Protein AF-0000000074578807 (afdb_homodimer)

InterPro domains:
  IPR007386 DUF447, N-terminal domain [PF04289] (3-119)
  IPR012349 FMN-binding split barrel [G3DSA:2.30.110.10] (1-120)
  IPR016733 Uncharacterised conserved protein UCP018747 [PIRSF018747] (6-173)
  IPR049288 DUF447, C-terminal domain [PF20766] (129-179)

Sequence (362 aa):
MKYEVVITSGNSNQAPIGAFFKGDFVTLHLYGGSHTFENLQKDGFYILNTCSPYLIAKSVLDDAGDYEYLDNDGIKIPYLKDSYKIELIEIKSRKIVETKNEFGSSKLMIVEGKPIFEKILNCNTSAYNRADGAVVEMAVLYSRKNMISKEEINDEITRLMKIIKKVGSKNHIELAKKLGVMKYEVVITSGNSNQAPIGAFFKGDFVTLHLYGGSHTFENLQKDGFYILNTCSPYLIAKSVLDDAGDYEYLDNDGIKIPYLKDSYKIELIEIKSRKIVETKNEFGSSKLMIVEGKPIFEKILNCNTSAYNRADGAVVEMAVLYSRKNMISKEEINDEITRLMKIIKKVGSKNHIELAKKLGV

Radius of gyration: 22.16 Å; Cα contacts (8 Å, |Δi|>4): 794; chains: 2; bounding box: 39×68×60 Å

Nearest PDB structures (foldseek):
  2nr4-assembly1_A  TM=8.315E-01  e=2.806E-13  Methanosarcina mazei
  2iml-assembly2_B  TM=7.857E-01  e=8.298E-12  Archaeoglobus fulgidus
  2ptf-assembly1_A  TM=5.975E-01  e=5.588E-13  Methanothermobacter thermautotrophicus str. Delta H
  2ptf-assembly1_B  TM=5.635E-01  e=2.502E-13  Methanothermobacter thermautotrophicus str. Delta H
  3rh7-assembly2_D  TM=5.782E-01  e=1.426E-06  Sinorhizobium meliloti 1021

Structure (mmCIF, N/CA/C/O backbone):
data_AF-0000000074578807-model_v1
#
loop_
_entity.id
_entity.type
_entity.pdbx_description
1 polymer 'Conserved hypothetical archaeal protein'
#
loop_
_atom_site.group_PDB
_atom_site.id
_atom_site.type_symbol
_atom_site.label_atom_id
_atom_site.label_alt_id
_atom_site.label_comp_id
_atom_site.label_asym_id
_atom_site.label_entity_id
_atom_site.label_seq_id
_atom_site.pdbx_PDB_ins_code
_atom_site.Cartn_x
_atom_site.Cartn_y
_atom_site.Cartn_z
_atom_site.occupancy
_atom_site.B_iso_or_equiv
_atom_site.auth_seq_id
_atom_site.auth_comp_id
_atom_site.auth_asym_id
_atom_site.auth_atom_id
_atom_site.pdbx_PDB_model_num
ATOM 1 N N . MET A 1 1 ? 13 -6.469 -8.094 1 80.38 1 MET A N 1
ATOM 2 C CA . MET A 1 1 ? 11.93 -6.156 -7.152 1 80.38 1 MET A CA 1
ATOM 3 C C . MET A 1 1 ? 10.859 -7.242 -7.16 1 80.38 1 MET A C 1
ATOM 5 O O . MET A 1 1 ? 10.578 -7.836 -8.203 1 80.38 1 MET A O 1
ATOM 9 N N . LYS A 1 2 ? 10.477 -7.555 -6.031 1 90.75 2 LYS A N 1
ATOM 10 C CA . LYS A 1 2 ? 9.422 -8.555 -5.863 1 90.75 2 LYS A CA 1
ATOM 11 C C . LYS A 1 2 ? 8.102 -7.898 -5.484 1 90.75 2 LYS A C 1
ATOM 13 O O . LYS A 1 2 ? 8.047 -7.105 -4.539 1 90.75 2 LYS A O 1
ATOM 18 N N . TYR A 1 3 ? 7.086 -8.25 -6.219 1 96.31 3 TYR A N 1
ATOM 19 C CA . TYR A 1 3 ? 5.766 -7.684 -5.973 1 96.31 3 TYR A CA 1
ATOM 20 C C . TYR A 1 3 ? 4.777 -8.758 -5.547 1 96.31 3 TYR A C 1
ATOM 22 O O . TYR A 1 3 ? 4.934 -9.93 -5.902 1 96.31 3 TYR A O 1
ATOM 30 N N . GLU A 1 4 ? 3.848 -8.344 -4.789 1 96.94 4 GLU A N 1
ATOM 31 C CA . GLU A 1 4 ? 2.76 -9.234 -4.406 1 96.94 4 GLU A CA 1
ATOM 32 C C . GLU A 1 4 ? 1.56 -9.07 -5.336 1 96.94 4 GLU A C 1
ATOM 34 O O . GLU A 1 4 ? 1.031 -7.973 -5.488 1 96.94 4 GLU A O 1
ATOM 39 N N . VAL A 1 5 ? 1.172 -10.156 -5.965 1 97.62 5 VAL A N 1
ATOM 40 C CA . VAL A 1 5 ? 0.023 -10.156 -6.867 1 97.62 5 VAL A CA 1
ATOM 41 C C . VAL A 1 5 ? -0.875 -11.352 -6.559 1 97.62 5 VAL A C 1
ATOM 43 O O . VAL A 1 5 ? -0.508 -12.227 -5.77 1 97.62 5 VAL A O 1
ATOM 46 N N . VAL A 1 6 ? -2.055 -11.344 -7.105 1 97 6 VAL A N 1
ATOM 47 C CA . VAL A 1 6 ? -2.92 -12.516 -7.055 1 97 6 VAL A CA 1
ATOM 48 C C . VAL A 1 6 ? -3.041 -13.133 -8.445 1 97 6 VAL A C 1
ATOM 50 O O . VAL A 1 6 ? -3.369 -12.438 -9.414 1 97 6 VAL A O 1
ATOM 53 N N . ILE A 1 7 ? -2.748 -14.367 -8.469 1 96.69 7 ILE A N 1
ATOM 54 C CA . ILE A 1 7 ? -2.863 -15.094 -9.727 1 96.69 7 ILE A CA 1
ATOM 55 C C . ILE A 1 7 ? -4.18 -15.867 -9.758 1 96.69 7 ILE A C 1
ATOM 57 O O . ILE A 1 7 ? -4.562 -16.484 -8.766 1 96.69 7 ILE A O 1
ATOM 61 N N . THR A 1 8 ? -4.836 -15.703 -10.867 1 96.19 8 THR A N 1
ATOM 62 C CA . THR A 1 8 ? -5.992 -16.562 -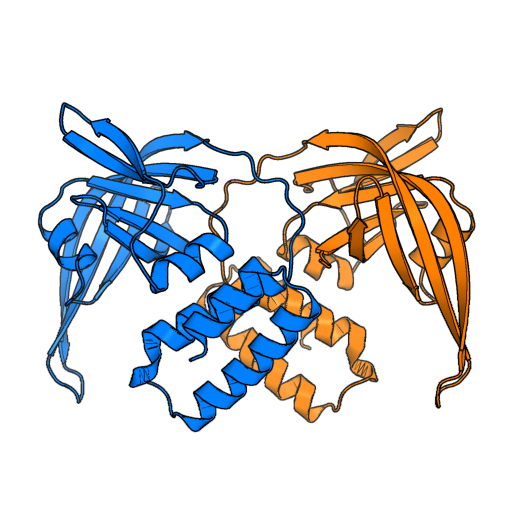11.109 1 96.19 8 THR A CA 1
ATOM 63 C C . THR A 1 8 ? -5.715 -17.531 -12.258 1 96.19 8 THR A C 1
ATOM 65 O O . THR A 1 8 ? -5.105 -17.156 -13.258 1 96.19 8 THR A O 1
ATOM 68 N N . SER A 1 9 ? -6.031 -18.688 -12.047 1 92.38 9 SER A N 1
ATOM 69 C CA . SER A 1 9 ? -5.75 -19.75 -13.008 1 92.38 9 SER A CA 1
ATOM 70 C C . SER A 1 9 ? -6.777 -20.875 -12.914 1 92.38 9 SER A C 1
ATOM 72 O O . SER A 1 9 ? -7.516 -20.953 -11.93 1 92.38 9 SER A O 1
ATOM 7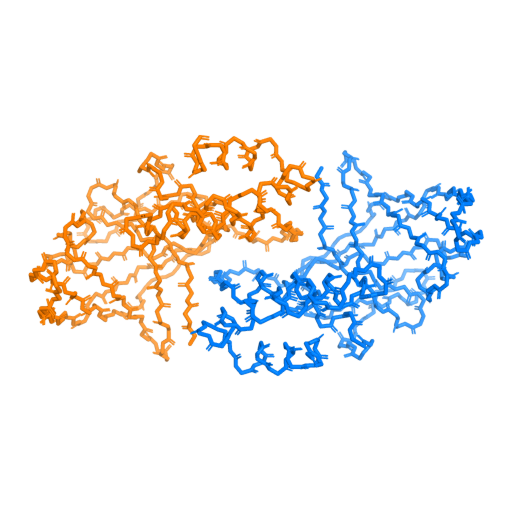4 N N . GLY A 1 10 ? -6.816 -21.719 -13.992 1 86.06 10 GLY A N 1
ATOM 75 C CA . GLY A 1 10 ? -7.738 -22.844 -14 1 86.06 10 GLY A CA 1
ATOM 76 C C . GLY A 1 10 ? -9.188 -22.422 -13.82 1 86.06 10 GLY A C 1
ATOM 77 O O . GLY A 1 10 ? -9.633 -21.438 -14.414 1 86.06 10 GLY A O 1
ATOM 78 N N . ASN A 1 11 ? -9.93 -23.344 -13.062 1 80.38 11 ASN A N 1
ATOM 79 C CA . ASN A 1 11 ? -11.344 -23.047 -12.828 1 80.38 11 ASN A CA 1
ATOM 80 C C . ASN A 1 11 ? -11.555 -22.281 -11.531 1 80.38 11 ASN A C 1
ATOM 82 O O . ASN A 1 11 ? -11.906 -22.875 -10.508 1 80.38 11 ASN A O 1
ATOM 86 N N . SER A 1 12 ? -11.266 -20.969 -11.594 1 80 12 SER A N 1
ATOM 87 C CA . SER A 1 12 ? -11.578 -20.031 -10.516 1 80 12 SER A CA 1
ATOM 88 C C . SER A 1 12 ? -10.641 -20.219 -9.328 1 80 12 SER A C 1
ATOM 90 O O . SER A 1 12 ? -11.102 -20.328 -8.188 1 80 12 SER A O 1
ATOM 92 N N . ASN A 1 13 ? -9.445 -20.391 -9.492 1 89.31 13 ASN A N 1
ATOM 93 C CA . ASN A 1 13 ? -8.438 -20.438 -8.438 1 89.31 13 ASN A CA 1
ATOM 94 C C . ASN A 1 13 ? -7.695 -19.109 -8.312 1 89.31 13 ASN A C 1
ATOM 96 O O . ASN A 1 13 ? -7.316 -18.5 -9.32 1 89.31 13 ASN A O 1
ATOM 100 N N . GLN A 1 14 ? -7.672 -18.672 -7.121 1 93.81 14 GLN A N 1
ATOM 101 C CA . GLN A 1 14 ? -6.855 -17.5 -6.855 1 93.81 14 GLN A CA 1
ATOM 102 C C . GLN A 1 14 ? -5.801 -17.781 -5.789 1 93.81 14 GLN A C 1
ATOM 104 O O . GLN A 1 14 ? -6.055 -18.531 -4.848 1 93.81 14 GLN A O 1
ATOM 109 N N . ALA A 1 15 ? -4.66 -17.234 -5.984 1 93.44 15 ALA A N 1
ATOM 110 C CA . ALA A 1 15 ? -3.598 -17.406 -4.996 1 93.44 15 ALA A CA 1
ATOM 111 C C . ALA A 1 15 ? -2.652 -16.203 -4.992 1 93.44 15 ALA A C 1
ATOM 113 O O . ALA A 1 15 ? -2.223 -15.75 -6.055 1 93.44 15 ALA A O 1
ATOM 114 N N . PRO A 1 16 ? -2.404 -15.695 -3.842 1 95.38 16 PRO A N 1
ATOM 115 C CA . PRO A 1 16 ? -1.349 -14.68 -3.777 1 95.38 16 PRO A CA 1
ATOM 116 C C . PRO A 1 16 ? 0.038 -15.258 -4.062 1 95.38 16 PRO A C 1
ATOM 118 O O . PRO A 1 16 ? 0.374 -16.344 -3.574 1 95.38 16 PRO A O 1
ATOM 121 N N . ILE A 1 17 ? 0.785 -14.633 -4.906 1 94.75 17 ILE A N 1
ATOM 122 C CA . ILE A 1 17 ? 2.102 -15.094 -5.332 1 94.75 17 ILE A CA 1
ATOM 123 C C . ILE A 1 17 ? 3.055 -13.906 -5.441 1 94.75 17 ILE A C 1
ATOM 125 O O . ILE A 1 17 ? 2.656 -12.82 -5.867 1 94.75 17 ILE A O 1
ATOM 129 N N . GLY A 1 18 ? 4.293 -14.102 -4.953 1 94.94 18 GLY A N 1
ATOM 130 C CA . GLY A 1 18 ? 5.344 -13.148 -5.289 1 94.94 18 GLY A CA 1
ATOM 131 C C . GLY A 1 18 ? 5.777 -13.227 -6.738 1 94.94 18 GLY A C 1
ATOM 132 O O . GLY A 1 18 ? 6.062 -14.312 -7.25 1 94.94 18 GLY A O 1
ATOM 133 N N . ALA A 1 19 ? 5.75 -12.102 -7.383 1 96.94 19 ALA A N 1
ATOM 134 C CA . ALA A 1 19 ? 6.105 -12.031 -8.797 1 96.94 19 ALA A CA 1
ATOM 135 C C . ALA A 1 19 ? 7.328 -11.148 -9.008 1 96.94 19 ALA A C 1
ATOM 137 O O . ALA A 1 19 ? 7.461 -10.102 -8.375 1 96.94 19 ALA A O 1
ATOM 138 N N . PHE A 1 20 ? 8.18 -11.555 -9.906 1 96.38 20 PHE A N 1
ATOM 139 C CA . PHE A 1 20 ? 9.328 -10.766 -10.336 1 96.38 20 PHE A CA 1
ATOM 140 C C . PHE A 1 20 ? 9.102 -10.188 -11.727 1 96.38 20 PHE A C 1
ATOM 142 O O . PHE A 1 20 ? 8.703 -10.914 -12.648 1 96.38 20 PHE A O 1
ATOM 149 N N . PHE A 1 21 ? 9.281 -8.906 -11.828 1 93.88 21 PHE A N 1
ATOM 150 C CA . PHE A 1 21 ? 9.156 -8.242 -13.117 1 93.88 21 PHE A CA 1
ATOM 151 C C . PHE A 1 21 ? 10.523 -7.883 -13.68 1 93.88 21 PHE A C 1
ATOM 153 O O . PHE A 1 21 ? 11.328 -7.234 -13.008 1 93.88 21 PHE A O 1
ATOM 160 N N . LYS A 1 22 ? 10.852 -8.398 -14.75 1 90.62 22 LYS A N 1
ATOM 161 C CA . LYS A 1 22 ? 12.094 -8.094 -15.453 1 90.62 22 LYS A CA 1
ATOM 162 C C . LYS A 1 22 ? 11.836 -7.793 -16.922 1 90.62 22 LYS A C 1
ATOM 164 O O . LYS A 1 22 ? 11.516 -8.695 -17.703 1 90.62 22 LYS A O 1
ATOM 169 N N . GLY A 1 23 ? 12.133 -6.504 -17.219 1 90.56 23 GLY A N 1
ATOM 170 C CA . GLY A 1 23 ? 11.781 -6.133 -18.578 1 90.56 23 GLY A CA 1
ATOM 171 C C . GLY A 1 23 ? 10.312 -6.352 -18.891 1 90.56 23 GLY A C 1
ATOM 172 O O . GLY A 1 23 ? 9.438 -5.867 -18.172 1 90.56 23 GLY A O 1
ATOM 173 N N . ASP A 1 24 ? 10.078 -7.23 -19.969 1 91.88 24 ASP A N 1
ATOM 174 C CA . ASP A 1 24 ? 8.703 -7.488 -20.391 1 91.88 24 ASP A CA 1
ATOM 175 C C . ASP A 1 24 ? 8.195 -8.812 -19.828 1 91.88 24 ASP A C 1
ATOM 177 O O . ASP A 1 24 ? 7.18 -9.344 -20.297 1 91.88 24 ASP A O 1
ATOM 181 N N . PHE A 1 25 ? 8.969 -9.312 -18.891 1 96.62 25 PHE A N 1
ATOM 182 C CA . PHE A 1 25 ? 8.609 -10.656 -18.438 1 96.62 25 PHE A CA 1
ATOM 183 C C . PHE A 1 25 ? 8.234 -10.641 -16.969 1 96.62 25 PHE A C 1
ATOM 185 O O . PHE A 1 25 ? 8.648 -9.758 -16.219 1 96.62 25 PHE A O 1
ATOM 192 N N . VAL A 1 26 ? 7.391 -11.594 -16.688 1 97.81 26 VAL A N 1
ATOM 193 C CA . VAL A 1 26 ? 7.027 -11.883 -15.305 1 97.81 26 VAL A CA 1
ATOM 194 C C . VAL A 1 26 ? 7.5 -13.289 -14.93 1 97.81 26 VAL A C 1
ATOM 196 O O . VAL A 1 26 ? 7.289 -14.242 -15.68 1 97.81 26 VAL A O 1
ATOM 199 N N . THR A 1 27 ? 8.125 -13.414 -13.82 1 97.94 27 THR A N 1
ATOM 200 C CA . THR A 1 27 ? 8.578 -14.719 -13.336 1 97.94 27 THR A CA 1
ATOM 201 C C . THR A 1 27 ? 7.926 -15.039 -11.992 1 97.94 27 THR A C 1
ATOM 203 O O . THR A 1 27 ? 7.883 -14.195 -11.094 1 97.94 27 THR A O 1
ATOM 206 N N . LEU A 1 28 ? 7.375 -16.25 -11.914 1 97.12 28 LEU A N 1
ATOM 207 C CA . LEU A 1 28 ? 6.789 -16.75 -10.672 1 97.12 28 LEU A CA 1
ATOM 208 C C . LEU A 1 28 ? 7.582 -17.938 -10.141 1 97.12 28 LEU A C 1
ATOM 210 O O . LEU A 1 28 ? 8.086 -18.75 -10.914 1 97.12 28 LEU A O 1
ATOM 214 N N . HIS A 1 29 ? 7.715 -18 -8.859 1 94.19 29 HIS A N 1
ATOM 215 C CA . HIS A 1 29 ? 8.211 -19.172 -8.148 1 94.19 29 HIS A CA 1
ATOM 216 C C . HIS A 1 29 ? 7.082 -19.875 -7.41 1 94.19 29 HIS A C 1
ATOM 218 O O . HIS A 1 29 ? 6.547 -19.359 -6.43 1 94.19 29 HIS A O 1
ATOM 224 N N . LEU A 1 30 ? 6.777 -21.031 -7.926 1 93.81 30 LEU A N 1
ATOM 225 C CA . LEU A 1 30 ? 5.648 -21.766 -7.375 1 93.81 30 LEU A CA 1
ATOM 226 C C . LEU A 1 30 ? 6.113 -23.062 -6.699 1 93.81 30 LEU A C 1
ATOM 228 O O . LEU A 1 30 ? 6.793 -23.875 -7.32 1 93.81 30 LEU A O 1
ATOM 232 N N . TYR A 1 31 ? 5.711 -23.203 -5.535 1 87.75 31 TYR A N 1
ATOM 233 C CA . TYR A 1 31 ? 6.07 -24.422 -4.812 1 87.75 31 TYR A CA 1
ATOM 234 C C . TYR A 1 31 ? 5.035 -25.516 -5.043 1 87.75 31 TYR A C 1
ATOM 236 O O . TYR A 1 31 ? 3.84 -25.234 -5.16 1 87.75 31 TYR A O 1
ATOM 244 N N . GLY A 1 32 ? 5.539 -26.672 -5.047 1 88.5 32 GLY A N 1
ATOM 245 C CA . GLY A 1 32 ? 4.676 -27.828 -5.281 1 88.5 32 GLY A CA 1
ATOM 246 C C . GLY A 1 32 ? 3.623 -28.016 -4.203 1 88.5 32 GLY A C 1
ATOM 247 O O . GLY A 1 32 ? 3.826 -27.609 -3.055 1 88.5 32 GLY A O 1
ATOM 248 N N . GLY A 1 33 ? 2.445 -28.594 -4.68 1 86.62 33 GLY A N 1
ATOM 249 C CA . GLY A 1 33 ? 1.41 -28.953 -3.725 1 86.62 33 GLY A CA 1
ATOM 250 C C . GLY A 1 33 ? 0.234 -28 -3.727 1 86.62 33 GLY A C 1
ATOM 251 O O . GLY A 1 33 ? -0.749 -28.219 -3.014 1 86.62 33 GLY A O 1
ATOM 252 N N . SER A 1 34 ? 0.27 -26.969 -4.535 1 86.81 34 SER A N 1
ATOM 253 C CA . SER A 1 34 ? -0.835 -26.016 -4.613 1 86.81 34 SER A CA 1
ATOM 254 C C . SER A 1 34 ? -1.643 -26.203 -5.895 1 86.81 34 SER A C 1
ATOM 256 O O . SER A 1 34 ? -1.156 -26.812 -6.855 1 86.81 34 SER A O 1
ATOM 258 N N . HIS A 1 35 ? -2.863 -25.766 -5.91 1 89.75 35 HIS A N 1
ATOM 259 C CA . HIS A 1 35 ? -3.682 -25.781 -7.117 1 89.75 35 HIS A CA 1
ATOM 260 C C . HIS A 1 35 ? -3.047 -24.938 -8.219 1 89.75 35 HIS A C 1
ATOM 262 O O . HIS A 1 35 ? -3.064 -25.328 -9.391 1 89.75 35 HIS A O 1
ATOM 268 N N . THR A 1 36 ? -2.428 -23.844 -7.867 1 91.75 36 THR A N 1
ATOM 269 C CA . THR A 1 36 ? -1.785 -22.969 -8.844 1 91.75 36 THR A CA 1
ATOM 270 C C . THR A 1 36 ? -0.634 -23.688 -9.539 1 91.75 36 THR A C 1
ATOM 272 O O . THR A 1 36 ? -0.485 -23.594 -10.758 1 91.75 36 THR A O 1
ATOM 275 N N . PHE A 1 37 ? 0.098 -24.422 -8.703 1 93.38 37 PHE A N 1
ATOM 276 C CA . PHE A 1 37 ? 1.194 -25.219 -9.25 1 93.38 37 PHE A CA 1
ATOM 277 C C . PHE A 1 37 ? 0.681 -26.203 -10.281 1 93.38 37 PHE A C 1
ATOM 279 O O . PHE A 1 37 ? 1.205 -26.281 -11.398 1 93.38 37 PHE A O 1
ATOM 286 N N . GLU A 1 38 ? -0.356 -26.906 -10 1 93.88 38 GLU A N 1
ATOM 287 C CA . GLU A 1 38 ? -0.922 -27.922 -10.891 1 93.88 38 GLU A CA 1
ATOM 288 C C . GLU A 1 38 ? -1.496 -27.281 -12.156 1 93.88 38 GLU A C 1
ATOM 290 O O . GLU A 1 38 ? -1.301 -27.797 -13.258 1 93.88 38 GLU A O 1
ATOM 295 N N . ASN A 1 39 ? -2.182 -26.203 -11.977 1 94 39 ASN A N 1
ATOM 296 C CA . ASN A 1 39 ? -2.775 -25.516 -13.117 1 94 39 ASN A CA 1
ATOM 297 C C . ASN A 1 39 ? -1.708 -25.016 -14.086 1 94 39 ASN A C 1
ATOM 299 O O . ASN A 1 39 ? -1.808 -25.234 -15.297 1 94 39 ASN A O 1
ATOM 303 N N . LEU A 1 40 ? -0.641 -24.438 -13.547 1 94.94 40 LEU A N 1
ATOM 304 C CA . LEU A 1 40 ? 0.329 -23.75 -14.391 1 94.94 40 LEU A CA 1
ATOM 305 C C . LEU A 1 40 ? 1.326 -24.734 -14.984 1 94.94 40 LEU A C 1
ATOM 307 O O . LEU A 1 40 ? 2.086 -24.391 -15.891 1 94.94 40 LEU A O 1
ATOM 311 N N . GLN A 1 41 ? 1.253 -25.922 -14.508 1 93.75 41 GLN A N 1
ATOM 312 C CA . GLN A 1 41 ? 2.025 -26.969 -15.164 1 93.75 41 GLN A CA 1
ATOM 313 C C . GLN A 1 41 ? 1.471 -27.281 -16.547 1 93.75 41 GLN A C 1
ATOM 315 O O . GLN A 1 41 ? 2.215 -27.688 -17.438 1 93.75 41 GLN A O 1
ATOM 320 N N . LYS A 1 42 ? 0.159 -27.031 -16.688 1 92.44 42 LYS A N 1
ATOM 321 C CA . LYS A 1 42 ? -0.508 -27.469 -17.906 1 92.44 42 LYS A CA 1
ATOM 322 C C . LYS A 1 42 ? -0.995 -26.281 -18.734 1 92.44 42 LYS A C 1
ATOM 324 O O . LYS A 1 42 ? -0.936 -26.312 -19.969 1 92.44 42 LYS A O 1
ATOM 329 N N . ASP A 1 43 ? -1.424 -25.281 -18.062 1 92.5 43 ASP A N 1
ATOM 330 C CA . ASP A 1 43 ? -2.084 -24.172 -18.734 1 92.5 43 ASP A CA 1
ATOM 331 C C . ASP A 1 43 ? -1.073 -23.297 -19.484 1 92.5 43 ASP A C 1
ATOM 333 O O . ASP A 1 43 ? 0.102 -23.25 -19.125 1 92.5 43 ASP A O 1
ATOM 337 N N . GLY A 1 44 ? -1.572 -22.641 -20.547 1 94.62 44 GLY A N 1
ATOM 338 C CA . GLY A 1 44 ? -0.712 -21.75 -21.312 1 94.62 44 GLY A CA 1
ATOM 339 C C . GLY A 1 44 ? -0.815 -20.297 -20.906 1 94.62 44 GLY A C 1
ATOM 340 O O . GLY A 1 44 ? -0.019 -19.469 -21.328 1 94.62 44 GLY A O 1
ATOM 341 N N . PHE A 1 45 ? -1.854 -20.062 -20.047 1 96.25 45 PHE A N 1
ATOM 342 C CA . PHE A 1 45 ? -2.113 -18.672 -19.672 1 96.25 45 PHE A CA 1
ATOM 343 C C . PHE A 1 45 ? -2.566 -18.594 -18.219 1 96.25 45 PHE A C 1
ATOM 345 O O . PHE A 1 45 ? -3.037 -19.578 -17.656 1 96.25 45 PHE A O 1
ATOM 352 N N . TYR A 1 46 ? -2.379 -17.531 -17.625 1 96.94 46 TYR A N 1
ATOM 353 C CA . TYR A 1 46 ? -3.008 -17.141 -16.375 1 96.94 46 TYR A CA 1
ATOM 354 C C . TYR A 1 46 ? -3.254 -15.633 -16.328 1 96.94 46 TYR A C 1
ATOM 356 O O . TYR A 1 46 ? -2.797 -14.898 -17.203 1 96.94 46 TYR A O 1
ATOM 364 N N . ILE A 1 47 ? -4.047 -15.258 -15.477 1 97.88 47 ILE A N 1
ATOM 365 C CA . ILE A 1 47 ? -4.258 -13.82 -15.312 1 97.88 47 ILE A CA 1
ATOM 366 C C . ILE A 1 47 ? -3.566 -13.344 -14.039 1 97.88 47 ILE A C 1
ATOM 368 O O . ILE A 1 47 ? -3.674 -13.977 -12.984 1 97.88 47 ILE A O 1
ATOM 372 N N . LEU A 1 48 ? -2.756 -12.344 -14.188 1 98.25 48 LEU A N 1
ATOM 373 C CA . LEU A 1 48 ? -2.143 -11.609 -13.086 1 98.25 48 LEU A CA 1
ATOM 374 C C . LEU A 1 48 ? -3.025 -10.445 -12.648 1 98.25 48 LEU A C 1
ATOM 376 O O . LEU A 1 48 ? -3.309 -9.547 -13.445 1 98.25 48 LEU A O 1
ATOM 380 N N . ASN A 1 49 ? -3.525 -10.5 -11.422 1 97.81 49 ASN A N 1
ATOM 381 C CA . ASN A 1 49 ? -4.348 -9.438 -10.852 1 97.81 49 ASN A CA 1
ATOM 382 C C . ASN A 1 49 ? -3.521 -8.508 -9.969 1 97.81 49 ASN A C 1
ATOM 384 O O . ASN A 1 49 ? -3.01 -8.922 -8.922 1 97.81 49 ASN A O 1
ATOM 388 N N . THR A 1 50 ? -3.318 -7.281 -10.414 1 97.69 50 THR A N 1
ATOM 389 C CA . THR A 1 50 ? -2.846 -6.219 -9.531 1 97.69 50 THR A CA 1
ATOM 390 C C . THR A 1 50 ? -3.988 -5.672 -8.68 1 97.69 50 THR A C 1
ATOM 392 O O . THR A 1 50 ? -4.969 -5.145 -9.211 1 97.69 50 THR A O 1
ATOM 395 N N . CYS A 1 51 ? -3.85 -5.859 -7.387 1 96.56 51 CYS A N 1
ATOM 396 C CA . CYS A 1 51 ? -4.988 -5.508 -6.547 1 96.56 51 CYS A CA 1
ATOM 397 C C . CYS A 1 51 ? -4.527 -4.961 -5.199 1 96.56 51 CYS A C 1
ATOM 399 O O . CYS A 1 51 ? -3.332 -4.738 -4.992 1 96.56 51 CYS A O 1
ATOM 401 N N . SER A 1 52 ? -5.438 -4.652 -4.363 1 95.69 52 SER A N 1
ATOM 402 C CA . SER A 1 52 ? -5.152 -4.031 -3.072 1 95.69 52 SER A CA 1
ATOM 403 C C . SER A 1 52 ? -4.453 -5.008 -2.131 1 95.69 52 SER A C 1
ATOM 405 O O . SER A 1 52 ? -4.676 -6.219 -2.211 1 95.69 52 SER A O 1
ATOM 407 N N . PRO A 1 53 ? -3.658 -4.449 -1.191 1 96.94 53 PRO A N 1
ATOM 408 C CA . PRO A 1 53 ? -3.07 -5.32 -0.168 1 96.94 53 PRO A CA 1
ATOM 409 C C . PRO A 1 53 ? -4.117 -6.129 0.591 1 96.94 53 PRO A C 1
ATOM 411 O O . PRO A 1 53 ? -3.877 -7.289 0.933 1 96.94 53 PRO A O 1
ATOM 414 N N . TYR A 1 54 ? -5.258 -5.527 0.844 1 95.75 54 TYR A N 1
ATOM 415 C CA . TYR A 1 54 ? -6.34 -6.23 1.522 1 95.75 54 TYR A CA 1
ATOM 416 C C . TYR A 1 54 ? -6.754 -7.473 0.744 1 95.75 54 TYR A C 1
ATOM 418 O O . TYR A 1 54 ? -6.883 -8.555 1.316 1 95.75 54 TYR A O 1
ATOM 426 N N . LEU A 1 55 ? -6.945 -7.305 -0.528 1 95.5 55 LEU A N 1
ATOM 427 C CA . LEU A 1 55 ? -7.375 -8.422 -1.367 1 95.5 55 LEU A CA 1
ATOM 428 C C . LEU A 1 55 ? -6.285 -9.484 -1.452 1 95.5 55 LEU A C 1
ATOM 430 O O . LEU A 1 55 ? -6.582 -10.68 -1.496 1 95.5 55 LEU A O 1
ATOM 434 N N . ILE A 1 56 ? -5.008 -9.125 -1.506 1 96.94 56 ILE A N 1
ATOM 435 C CA . ILE A 1 56 ? -3.883 -10.062 -1.492 1 96.94 56 ILE A CA 1
ATOM 436 C C . ILE A 1 56 ? -3.941 -10.922 -0.231 1 96.94 56 ILE A C 1
ATOM 438 O O . ILE A 1 56 ? -3.891 -12.148 -0.308 1 96.94 56 ILE A O 1
ATOM 442 N N . ALA A 1 57 ? -4.102 -10.266 0.873 1 96.75 57 ALA A N 1
ATOM 443 C CA . ALA A 1 57 ? -4.145 -10.969 2.15 1 96.75 57 ALA A CA 1
ATOM 444 C C . ALA A 1 57 ? -5.359 -11.891 2.23 1 96.75 57 ALA A C 1
ATOM 446 O O . ALA A 1 57 ? -5.254 -13.031 2.688 1 96.75 57 ALA A O 1
ATOM 447 N N . LYS A 1 58 ? -6.457 -11.375 1.81 1 95.12 58 LYS A N 1
ATOM 448 C CA . LYS A 1 58 ? -7.695 -12.141 1.833 1 95.12 58 LYS A CA 1
ATOM 449 C C . LYS A 1 58 ? -7.574 -13.406 0.986 1 95.12 58 LYS A C 1
ATOM 451 O O . LYS A 1 58 ? -8.125 -14.453 1.335 1 95.12 58 LYS A O 1
ATOM 456 N N . SER A 1 59 ? -6.789 -13.344 -0.035 1 93.69 59 SER A N 1
ATOM 457 C CA . SER A 1 59 ? -6.672 -14.43 -1.002 1 93.69 59 SER A CA 1
ATOM 458 C C . SER A 1 59 ? -5.875 -15.602 -0.429 1 93.69 59 SER A C 1
ATOM 460 O O . SER A 1 59 ? -5.848 -16.688 -1.013 1 93.69 59 SER A O 1
ATOM 462 N N . VAL A 1 60 ? -5.211 -15.367 0.649 1 91.06 60 VAL A N 1
ATOM 463 C CA . VAL A 1 60 ? -4.484 -16.453 1.306 1 91.06 60 VAL A CA 1
ATOM 464 C C . VAL A 1 60 ? -5.473 -17.422 1.939 1 91.06 60 VAL A C 1
ATOM 466 O O . VAL A 1 60 ? -5.18 -18.609 2.072 1 91.06 60 VAL A O 1
ATOM 469 N N . LEU A 1 61 ? -6.621 -16.938 2.402 1 87.88 61 LEU A N 1
ATOM 470 C CA . LEU A 1 61 ? -7.57 -17.734 3.172 1 87.88 61 LEU A CA 1
ATOM 471 C C . LEU A 1 61 ? -8.484 -18.531 2.248 1 87.88 61 LEU A C 1
ATOM 473 O O . LEU A 1 61 ? -8.859 -19.672 2.566 1 87.88 61 LEU A O 1
ATOM 477 N N . ASP A 1 62 ? -9 -17.859 1.26 1 75.75 62 ASP A N 1
ATOM 478 C CA . ASP A 1 62 ? -9.859 -18.688 0.415 1 75.75 62 ASP A CA 1
ATOM 479 C C . ASP A 1 62 ? -9.945 -18.109 -1 1 75.75 62 ASP A C 1
ATOM 481 O O . ASP A 1 62 ? -9.398 -17.047 -1.277 1 75.75 62 ASP A O 1
ATOM 485 N N . ASP A 1 63 ? -10.648 -18.984 -1.727 1 70.75 63 ASP A N 1
ATOM 486 C CA . ASP A 1 63 ? -10.773 -18.719 -3.16 1 70.75 63 ASP A CA 1
ATOM 487 C C . ASP A 1 63 ? -12.133 -18.125 -3.498 1 70.75 63 ASP A C 1
ATOM 489 O O . ASP A 1 63 ? -12.531 -18.094 -4.664 1 70.75 63 ASP A O 1
ATOM 493 N N . ALA A 1 64 ? -12.789 -17.719 -2.473 1 73.44 64 ALA A N 1
ATOM 494 C CA . ALA A 1 64 ? -14.109 -17.156 -2.744 1 73.44 64 ALA A CA 1
ATOM 495 C C . ALA A 1 64 ? -14 -15.719 -3.25 1 73.44 64 ALA A C 1
ATOM 497 O O . ALA A 1 64 ? -14.289 -14.773 -2.514 1 73.44 64 ALA A O 1
ATOM 498 N N . GLY A 1 65 ? -13.492 -15.633 -4.434 1 74.56 65 GLY A N 1
ATOM 499 C CA . GLY A 1 65 ? -13.375 -14.305 -4.996 1 74.56 65 GLY A CA 1
ATOM 500 C C . GLY A 1 65 ? -14.539 -13.93 -5.891 1 74.56 65 GLY A C 1
ATOM 501 O O . GLY A 1 65 ? -15.352 -14.781 -6.258 1 74.56 65 GLY A O 1
ATOM 502 N N . ASP A 1 66 ? -14.805 -12.664 -6.07 1 88.06 66 ASP A N 1
ATOM 503 C CA . ASP A 1 66 ? -15.711 -12.125 -7.078 1 88.06 66 ASP A CA 1
ATOM 504 C C . ASP A 1 66 ? -15.062 -12.148 -8.461 1 88.06 66 ASP A C 1
ATOM 506 O O . ASP A 1 66 ? -14.32 -11.227 -8.82 1 88.06 66 ASP A O 1
ATOM 510 N N . TYR A 1 67 ? -15.461 -13.211 -9.297 1 93.5 67 TYR A N 1
ATOM 511 C CA . TYR A 1 67 ? -14.742 -13.469 -10.539 1 93.5 67 TYR A CA 1
ATOM 512 C C . TYR A 1 67 ? -15.523 -12.945 -11.734 1 93.5 67 TYR A C 1
ATOM 514 O O . TYR A 1 67 ? -16.766 -13 -11.758 1 93.5 67 TYR A O 1
ATOM 522 N N . GLU A 1 68 ? -14.828 -12.414 -12.609 1 94.81 68 GLU A N 1
ATOM 523 C CA . GLU A 1 68 ? -15.219 -12.227 -14 1 94.81 68 GLU A CA 1
ATOM 524 C C . GLU A 1 68 ? -14.297 -12.992 -14.945 1 94.81 68 GLU A C 1
ATOM 526 O O . GLU A 1 68 ? -13.32 -13.602 -14.5 1 94.81 68 GLU A O 1
ATOM 531 N N . TYR A 1 69 ? -14.672 -12.992 -16.266 1 94.81 69 TYR A N 1
ATOM 532 C CA . TYR A 1 69 ? -13.914 -13.875 -17.141 1 94.81 69 TYR A CA 1
ATOM 533 C C . TYR A 1 69 ? -13.469 -13.141 -18.406 1 94.81 69 TYR A C 1
ATOM 535 O O . TYR A 1 69 ? -14.227 -12.344 -18.953 1 94.81 69 TYR A O 1
ATOM 543 N N . LEU A 1 70 ? -12.266 -13.344 -18.703 1 94.5 70 LEU A N 1
ATOM 544 C CA . LEU A 1 70 ? -11.727 -12.93 -20 1 94.5 70 LEU A CA 1
ATOM 545 C C . LEU A 1 70 ? -11.781 -14.078 -21 1 94.5 70 LEU A C 1
ATOM 547 O O . LEU A 1 70 ? -11.359 -15.195 -20.703 1 94.5 70 LEU A O 1
ATOM 551 N N . ASP A 1 71 ? -12.305 -13.844 -22.125 1 92.88 71 ASP A N 1
ATOM 552 C CA . ASP A 1 71 ? -12.359 -14.859 -23.172 1 92.88 71 ASP A CA 1
ATOM 553 C C . ASP A 1 71 ? -11.109 -14.812 -24.047 1 92.88 71 ASP A C 1
ATOM 555 O O . ASP A 1 71 ? -10.82 -13.797 -24.688 1 92.88 71 ASP A O 1
ATOM 559 N N . ASN A 1 72 ? -10.352 -15.836 -23.984 1 91.62 72 ASN A N 1
ATOM 560 C CA . ASN A 1 72 ? -9.172 -16 -24.844 1 91.62 72 ASN A CA 1
ATOM 561 C C . ASN A 1 72 ? -9.336 -17.188 -25.781 1 91.62 72 ASN A C 1
ATOM 563 O O . ASN A 1 72 ? -8.953 -18.312 -25.453 1 91.62 72 ASN A O 1
ATOM 567 N N . ASP A 1 73 ? -9.875 -16.906 -27.016 1 91 73 ASP A N 1
ATOM 568 C CA . ASP A 1 73 ? -10.102 -17.922 -28.047 1 91 73 ASP A CA 1
ATOM 569 C C . ASP A 1 73 ? -11 -19.047 -27.531 1 91 73 ASP A C 1
ATOM 571 O O . ASP A 1 73 ? -10.664 -20.219 -27.656 1 91 73 ASP A O 1
ATOM 575 N N . GLY A 1 74 ? -11.992 -18.703 -26.781 1 90.75 74 GLY A N 1
ATOM 576 C CA . GLY A 1 74 ? -12.977 -19.656 -26.312 1 90.75 74 GLY A CA 1
ATOM 577 C C . GLY A 1 74 ? -12.695 -20.172 -24.906 1 90.75 74 GLY A C 1
ATOM 578 O O . GLY A 1 74 ? -13.523 -20.859 -24.312 1 90.75 74 GLY A O 1
ATOM 579 N N . ILE A 1 75 ? -11.516 -19.922 -24.453 1 88.38 75 ILE A N 1
ATOM 580 C CA . ILE A 1 75 ? -11.164 -20.328 -23.094 1 88.38 75 ILE A CA 1
ATOM 581 C C . ILE A 1 75 ? -11.453 -19.188 -22.125 1 88.38 75 ILE A C 1
ATOM 583 O O . ILE A 1 75 ? -10.938 -18.078 -22.297 1 88.38 75 ILE A O 1
ATOM 587 N N . LYS A 1 76 ? -12.281 -19.5 -21.156 1 91 76 LYS A N 1
ATOM 588 C CA . LYS A 1 76 ? -12.594 -18.5 -20.141 1 91 76 LYS A CA 1
ATOM 589 C C . LYS A 1 76 ? -11.578 -18.547 -19 1 91 76 LYS A C 1
ATOM 591 O O . LYS A 1 76 ? -11.438 -19.562 -18.312 1 91 76 LYS A O 1
ATOM 596 N N . ILE A 1 77 ? -10.898 -17.484 -18.828 1 91.94 77 ILE A N 1
ATOM 597 C CA . ILE A 1 77 ? -9.898 -17.375 -17.766 1 91.94 77 ILE A CA 1
ATOM 598 C C . ILE A 1 77 ? -10.391 -16.406 -16.703 1 91.94 77 ILE A C 1
ATOM 600 O O . ILE A 1 77 ? -10.703 -15.25 -16.984 1 91.94 77 ILE A O 1
ATOM 604 N N . PRO A 1 78 ? -10.492 -16.844 -15.492 1 94.81 78 PRO A N 1
ATOM 605 C CA . PRO A 1 78 ? -11.055 -15.992 -14.438 1 94.81 78 PRO A CA 1
ATOM 606 C C . PRO A 1 78 ? -10.094 -14.883 -14 1 94.81 78 PRO A C 1
ATOM 608 O O . PRO A 1 78 ? -8.875 -15.062 -14.039 1 94.81 78 PRO A O 1
ATOM 611 N N . TYR A 1 79 ? -10.641 -13.742 -13.68 1 96.56 79 TYR A N 1
ATOM 612 C CA . TYR A 1 79 ? -9.914 -12.68 -13 1 96.56 79 TYR A CA 1
ATOM 613 C C . TYR A 1 79 ? -10.758 -12.055 -11.898 1 96.56 79 TYR A C 1
ATOM 615 O O . TYR A 1 79 ? -11.961 -12.328 -11.797 1 96.56 79 TYR A O 1
ATOM 623 N N . LEU A 1 80 ? -10.172 -11.328 -11 1 96.31 80 LEU A N 1
ATOM 624 C CA . LEU A 1 80 ? -10.852 -10.719 -9.867 1 96.31 80 LEU A CA 1
ATOM 625 C C . LEU A 1 80 ? -11.414 -9.352 -10.242 1 96.31 80 LEU A C 1
ATOM 627 O O . LEU A 1 80 ? -10.672 -8.445 -10.625 1 96.31 80 LEU A O 1
ATOM 631 N N . LYS A 1 81 ? -12.672 -9.18 -9.992 1 95.44 81 LYS A N 1
ATOM 632 C CA . LYS A 1 81 ? -13.383 -7.969 -10.398 1 95.44 81 LYS A CA 1
ATOM 633 C C . LYS A 1 81 ? -12.852 -6.742 -9.664 1 95.44 81 LYS A C 1
ATOM 635 O O . LYS A 1 81 ? -12.844 -5.637 -10.203 1 95.44 81 LYS A O 1
ATOM 640 N N . ASP A 1 82 ? -12.383 -6.934 -8.492 1 94.38 82 ASP A N 1
ATOM 641 C CA . ASP A 1 82 ? -11.977 -5.828 -7.629 1 94.38 82 ASP A CA 1
ATOM 642 C C . ASP A 1 82 ? -10.5 -5.484 -7.84 1 94.38 82 ASP A C 1
ATOM 644 O O . ASP A 1 82 ? -9.953 -4.641 -7.129 1 94.38 82 ASP A O 1
ATOM 648 N N . SER A 1 83 ? -9.875 -6.098 -8.852 1 96.69 83 SER A N 1
ATOM 649 C CA . SER A 1 83 ? -8.492 -5.754 -9.172 1 96.69 83 SER A CA 1
ATOM 650 C C . SER A 1 83 ? -8.398 -4.363 -9.781 1 96.69 83 SER A C 1
ATOM 652 O O . SER A 1 83 ? -9.375 -3.854 -10.336 1 96.69 83 SER A O 1
ATOM 654 N N . TYR A 1 84 ? -7.289 -3.744 -9.555 1 97.12 84 TYR A N 1
ATOM 655 C CA . TYR A 1 84 ? -7.016 -2.488 -10.242 1 97.12 84 TYR A CA 1
ATOM 656 C C . TYR A 1 84 ? -6.754 -2.729 -11.727 1 97.12 84 TYR A C 1
ATOM 658 O O . TYR A 1 84 ? -7.266 -2.002 -12.578 1 97.12 84 TYR A O 1
ATOM 666 N N . LYS A 1 85 ? -6 -3.684 -12 1 97.75 85 LYS A N 1
ATOM 667 C CA . LYS A 1 85 ? -5.559 -4.047 -13.344 1 97.75 85 LYS A CA 1
ATOM 668 C C . LYS A 1 85 ? -5.402 -5.559 -13.477 1 97.75 85 LYS A C 1
ATOM 670 O O . LYS A 1 85 ? -4.996 -6.234 -12.531 1 97.75 85 LYS A O 1
ATOM 675 N N . ILE A 1 86 ? -5.727 -6.027 -14.664 1 98.19 86 ILE A N 1
ATOM 676 C CA . ILE A 1 86 ? -5.461 -7.43 -14.969 1 98.19 86 ILE A CA 1
ATOM 677 C C . ILE A 1 86 ? -4.57 -7.535 -16.203 1 98.19 86 ILE A C 1
ATOM 679 O O . ILE A 1 86 ? -4.633 -6.688 -17.094 1 98.19 86 ILE A O 1
ATOM 683 N N . GLU A 1 87 ? -3.766 -8.508 -16.188 1 97.94 87 GLU A N 1
ATOM 684 C CA . GLU A 1 87 ? -2.908 -8.828 -17.328 1 97.94 87 GLU A CA 1
ATOM 685 C C . GLU A 1 87 ? -3.016 -10.305 -17.703 1 97.94 87 GLU A C 1
ATOM 687 O O . GLU A 1 87 ? -2.887 -11.18 -16.844 1 97.94 87 GLU A O 1
ATOM 692 N N . LEU A 1 88 ? -3.334 -10.523 -18.938 1 98.38 88 LEU A N 1
ATOM 693 C CA . LEU A 1 88 ? -3.232 -11.883 -19.453 1 98.38 88 LEU A CA 1
ATOM 694 C C . LEU A 1 88 ? -1.78 -12.25 -19.75 1 98.38 88 LEU A C 1
ATOM 696 O O . LEU A 1 88 ? -1.138 -11.625 -20.594 1 98.38 88 LEU A O 1
ATOM 700 N N . ILE A 1 89 ? -1.312 -13.25 -19.062 1 98.25 89 ILE A N 1
ATOM 701 C CA . ILE A 1 89 ? 0.084 -13.648 -19.188 1 98.25 89 ILE A CA 1
ATOM 702 C C . ILE A 1 89 ? 0.175 -14.93 -20.016 1 98.25 89 ILE A C 1
ATOM 704 O O . ILE A 1 89 ? -0.47 -15.93 -19.688 1 98.25 89 ILE A O 1
ATOM 708 N N . GLU A 1 90 ? 0.876 -14.867 -21.016 1 97.94 90 GLU A N 1
ATOM 709 C CA . GLU A 1 90 ? 1.215 -16.078 -21.766 1 97.94 90 GLU A CA 1
ATOM 710 C C . GLU A 1 90 ? 2.473 -16.734 -21.203 1 97.94 90 GLU A C 1
ATOM 712 O O . GLU A 1 90 ? 3.525 -16.094 -21.109 1 97.94 90 GLU A O 1
ATOM 717 N N . ILE A 1 91 ? 2.389 -17.953 -20.828 1 97.69 91 ILE A N 1
ATOM 718 C CA . ILE A 1 91 ? 3.529 -18.672 -20.266 1 97.69 91 ILE A CA 1
ATOM 719 C C . ILE A 1 91 ? 4.516 -19.016 -21.375 1 97.69 91 ILE A C 1
ATOM 721 O O . ILE A 1 91 ? 4.133 -19.625 -22.375 1 97.69 91 ILE A O 1
ATOM 725 N N . LYS A 1 92 ? 5.746 -18.672 -21.188 1 98.06 92 LYS A N 1
ATOM 726 C CA . LYS A 1 92 ? 6.777 -18.875 -22.203 1 98.06 92 LYS A CA 1
ATOM 727 C C . LYS A 1 92 ? 7.695 -20.031 -21.828 1 98.06 92 LYS A C 1
ATOM 729 O O . LYS A 1 92 ? 8.242 -20.719 -22.688 1 98.06 92 LYS A O 1
ATOM 734 N N . SER A 1 93 ? 7.867 -20.234 -20.531 1 97.31 93 SER A N 1
ATOM 735 C CA . SER A 1 93 ? 8.719 -21.328 -20.094 1 97.31 93 SER A CA 1
ATOM 736 C C . SER A 1 93 ? 8.352 -21.766 -18.672 1 97.31 93 SER A C 1
ATOM 738 O O . SER A 1 93 ? 7.789 -21 -17.906 1 97.31 93 SER A O 1
ATOM 740 N N . ARG A 1 94 ? 8.625 -23.031 -18.406 1 96.44 94 ARG A N 1
ATOM 741 C CA . ARG A 1 94 ? 8.508 -23.672 -17.094 1 96.44 94 ARG A CA 1
ATOM 742 C C . ARG A 1 94 ? 9.75 -24.5 -16.766 1 96.44 94 ARG A C 1
ATOM 744 O O . ARG A 1 94 ? 10.266 -25.219 -17.625 1 96.44 94 ARG A O 1
ATOM 751 N N . LYS A 1 95 ? 10.281 -24.266 -15.656 1 95.81 95 LYS A N 1
ATOM 752 C CA . LYS A 1 95 ? 11.391 -25.078 -15.172 1 95.81 95 LYS A CA 1
ATOM 753 C C . LYS A 1 95 ? 11.117 -25.609 -13.766 1 95.81 95 LYS A C 1
ATOM 755 O O . LYS A 1 95 ? 10.812 -24.828 -12.859 1 95.81 95 LYS A O 1
ATOM 760 N N . ILE A 1 96 ? 11.117 -26.844 -13.617 1 93.69 96 ILE A N 1
ATOM 761 C CA . ILE A 1 96 ? 10.906 -27.438 -12.305 1 93.69 96 ILE A CA 1
ATOM 762 C C . ILE A 1 96 ? 12.25 -27.828 -11.695 1 93.69 96 ILE A C 1
ATOM 764 O O . ILE A 1 96 ? 13.055 -28.5 -12.352 1 93.69 96 ILE A O 1
ATOM 768 N N . VAL A 1 97 ? 12.5 -27.297 -10.562 1 91.62 97 VAL A N 1
ATOM 769 C CA . VAL A 1 97 ? 13.719 -27.609 -9.812 1 91.62 97 VAL A CA 1
ATOM 770 C C . VAL A 1 97 ? 13.367 -28.391 -8.547 1 91.62 97 VAL A C 1
ATOM 772 O O . VAL A 1 97 ? 12.398 -28.047 -7.859 1 91.62 97 VAL A O 1
ATOM 775 N N . GLU A 1 98 ? 13.977 -29.5 -8.406 1 88.38 98 GLU A N 1
ATOM 776 C CA . GLU A 1 98 ? 13.766 -30.281 -7.191 1 88.38 98 GLU A CA 1
ATOM 777 C C . GLU A 1 98 ? 14.742 -29.859 -6.094 1 88.38 98 GLU A C 1
ATOM 779 O O . GLU A 1 98 ? 15.922 -29.641 -6.359 1 88.38 98 GLU A O 1
ATOM 784 N N . THR A 1 99 ? 14.188 -29.391 -5.031 1 77.81 99 THR A N 1
ATOM 785 C CA . THR A 1 99 ? 15.023 -29.047 -3.891 1 77.81 99 THR A CA 1
ATOM 786 C C . THR A 1 99 ? 14.867 -30.062 -2.766 1 77.81 99 THR A C 1
ATOM 788 O O . THR A 1 99 ? 13.773 -30.578 -2.539 1 77.81 99 THR A O 1
ATOM 791 N N . LYS A 1 100 ? 15.953 -30.734 -2.293 1 74.31 100 LYS A N 1
ATOM 792 C CA . LYS A 1 100 ? 15.961 -31.656 -1.158 1 74.31 100 LYS A CA 1
ATOM 793 C C . LYS A 1 100 ? 16.25 -30.922 0.146 1 74.31 100 LYS A C 1
ATOM 795 O O . LYS A 1 100 ? 17.172 -30.094 0.213 1 74.31 100 LYS A O 1
ATOM 800 N N . ASN A 1 101 ? 15.148 -30.703 0.857 1 66.62 101 ASN A N 1
ATOM 801 C CA . ASN A 1 101 ? 15.406 -30.156 2.184 1 66.62 101 ASN A CA 1
ATOM 802 C C . ASN A 1 101 ? 15.148 -31.188 3.279 1 66.62 101 ASN A C 1
ATOM 804 O O . ASN A 1 101 ? 14.984 -32.375 2.994 1 66.62 101 ASN A O 1
ATOM 808 N N . GLU A 1 102 ? 15.477 -30.922 4.613 1 64.75 102 GLU A N 1
ATOM 809 C CA . GLU A 1 102 ? 15.359 -31.844 5.746 1 64.75 102 GLU A CA 1
ATOM 810 C C . GLU A 1 102 ? 13.977 -32.469 5.797 1 64.75 102 GLU A C 1
ATOM 812 O O . GLU A 1 102 ? 13.789 -33.531 6.43 1 64.75 102 GLU A O 1
ATOM 817 N N . PHE A 1 103 ? 13.055 -31.922 5.133 1 64.44 103 PHE A N 1
ATOM 818 C CA . PHE A 1 103 ? 11.68 -32.406 5.215 1 64.44 103 PHE A CA 1
ATOM 819 C C . PHE A 1 103 ? 11.336 -33.25 4 1 64.44 103 PHE A C 1
ATOM 821 O O . PHE A 1 103 ? 10.219 -33.75 3.889 1 64.44 103 PHE A O 1
ATOM 828 N N . GLY A 1 104 ? 12.266 -33.375 3.234 1 73.25 104 GLY A N 1
ATOM 829 C CA . GLY A 1 104 ? 12.07 -34.188 2.045 1 73.25 104 GLY A CA 1
ATOM 830 C C . GLY A 1 104 ? 12.25 -33.406 0.755 1 73.25 104 GLY A C 1
ATOM 831 O O . GLY A 1 104 ? 12.977 -32.406 0.719 1 73.25 104 GLY A O 1
ATOM 832 N N . SER A 1 105 ? 11.75 -34 -0.268 1 78.12 105 SER A N 1
ATOM 833 C CA . SER A 1 105 ? 11.906 -33.406 -1.589 1 78.12 105 SER A CA 1
ATOM 834 C C . SER A 1 105 ? 10.766 -32.438 -1.896 1 78.12 105 SER A C 1
ATOM 836 O O . SER A 1 105 ? 9.609 -32.719 -1.564 1 78.12 105 SER A O 1
ATOM 838 N N . SER A 1 106 ? 11.078 -31.203 -2.164 1 84.44 106 SER A N 1
ATOM 839 C CA . SER A 1 106 ? 10.094 -30.234 -2.607 1 84.44 106 SER A CA 1
ATOM 840 C C . SER A 1 106 ? 10.391 -29.734 -4.023 1 84.44 106 SER A C 1
ATOM 842 O O . SER A 1 106 ? 11.523 -29.828 -4.488 1 84.44 106 SER A O 1
ATOM 844 N N . LYS A 1 107 ? 9.32 -29.531 -4.688 1 90.75 107 LYS A N 1
ATOM 845 C CA . LYS A 1 107 ? 9.469 -29.047 -6.059 1 90.75 107 LYS A CA 1
ATOM 846 C C . LYS A 1 107 ? 9.188 -27.562 -6.145 1 90.75 107 LYS A C 1
ATOM 848 O O . LYS A 1 107 ? 8.273 -27.047 -5.496 1 90.75 107 LYS A O 1
ATOM 853 N N . LEU A 1 108 ? 10.039 -26.906 -6.805 1 92.81 108 LEU A N 1
ATOM 854 C CA . LEU A 1 108 ? 9.867 -25.5 -7.156 1 92.81 108 LEU A CA 1
ATOM 855 C C . LEU A 1 108 ? 9.758 -25.328 -8.664 1 92.81 108 LEU A C 1
ATOM 857 O O . LEU A 1 108 ? 10.625 -25.797 -9.414 1 92.81 108 LEU A O 1
ATOM 861 N N . MET A 1 109 ? 8.719 -24.781 -9.102 1 95.88 109 MET A N 1
ATOM 862 C CA . MET A 1 109 ? 8.57 -24.469 -10.523 1 95.88 109 MET A CA 1
ATOM 863 C C . MET A 1 109 ? 8.797 -22.984 -10.781 1 95.88 109 MET A C 1
ATOM 865 O O . MET A 1 109 ? 8.211 -22.141 -10.109 1 95.88 109 MET A O 1
ATOM 869 N N . ILE A 1 110 ? 9.695 -22.703 -11.648 1 96.69 110 ILE A N 1
ATOM 870 C CA . ILE A 1 110 ? 9.922 -21.344 -12.141 1 96.69 110 ILE A CA 1
ATOM 871 C C . ILE A 1 110 ? 9.172 -21.141 -13.453 1 96.69 110 ILE A C 1
ATOM 873 O O . ILE A 1 110 ? 9.453 -21.812 -14.453 1 96.69 110 ILE A O 1
ATOM 877 N N . VAL A 1 111 ? 8.203 -20.25 -13.414 1 97.75 111 VAL A N 1
ATOM 878 C CA . VAL A 1 111 ? 7.371 -19.984 -14.586 1 97.75 111 VAL A CA 1
ATOM 879 C C . VAL A 1 111 ? 7.668 -18.594 -15.117 1 97.75 111 VAL A C 1
ATOM 881 O O . VAL A 1 111 ? 7.602 -17.609 -14.375 1 97.75 111 VAL A O 1
ATOM 884 N N . GLU A 1 112 ? 8.031 -18.5 -16.359 1 98 112 GLU A N 1
ATOM 885 C CA . GLU A 1 112 ? 8.234 -17.219 -17.016 1 98 112 GLU A CA 1
ATOM 886 C C . GLU A 1 112 ? 7.152 -16.953 -18.047 1 98 112 GLU A C 1
ATOM 888 O O . GLU A 1 112 ? 6.809 -17.828 -18.844 1 98 112 GLU A O 1
ATOM 893 N N . GLY A 1 113 ? 6.566 -15.773 -17.953 1 98.31 113 GLY A N 1
ATOM 894 C CA . GLY A 1 113 ? 5.52 -15.406 -18.891 1 98.31 113 GLY A CA 1
ATOM 895 C C . GLY A 1 113 ? 5.617 -13.961 -19.359 1 98.31 113 GLY A C 1
ATOM 896 O O . GLY A 1 113 ? 6.422 -13.188 -18.844 1 98.31 113 GLY A O 1
ATOM 897 N N . LYS A 1 114 ? 4.871 -13.672 -20.391 1 98.31 114 LYS A N 1
ATOM 898 C CA . LYS A 1 114 ? 4.801 -12.336 -20.969 1 98.31 114 LYS A CA 1
ATOM 899 C C . LYS A 1 114 ? 3.361 -11.82 -20.984 1 98.31 114 LYS A C 1
ATOM 901 O O . LYS A 1 114 ? 2.453 -12.523 -21.438 1 98.31 114 LYS A O 1
ATOM 906 N N . PRO A 1 115 ? 3.15 -10.625 -20.453 1 98.12 115 PRO A N 1
ATOM 907 C CA . PRO A 1 115 ? 1.815 -10.047 -20.625 1 98.12 115 PRO A CA 1
ATOM 908 C C . PRO A 1 115 ? 1.457 -9.828 -22.094 1 98.12 115 PRO A C 1
ATOM 910 O O . PRO A 1 115 ? 2.234 -9.227 -22.844 1 98.12 115 PRO A O 1
ATOM 913 N N . ILE A 1 116 ? 0.304 -10.234 -22.484 1 97.5 116 ILE A N 1
ATOM 914 C CA . ILE A 1 116 ? -0.087 -10.094 -23.891 1 97.5 116 ILE A CA 1
ATOM 915 C C . ILE A 1 116 ? -1.364 -9.258 -23.984 1 97.5 116 ILE A C 1
ATOM 917 O O . ILE A 1 116 ? -1.771 -8.852 -25.078 1 97.5 116 ILE A O 1
ATOM 921 N N . PHE A 1 117 ? -1.979 -9.047 -22.969 1 97.56 117 PHE A N 1
ATOM 922 C CA . PHE A 1 117 ? -3.176 -8.219 -22.859 1 97.56 117 PHE A CA 1
ATOM 923 C C . PHE A 1 117 ? -3.273 -7.594 -21.484 1 97.56 117 PHE A C 1
ATOM 925 O O . PHE A 1 117 ? -2.879 -8.203 -20.484 1 97.56 117 PHE A O 1
ATOM 932 N N . GLU A 1 118 ? -3.693 -6.414 -21.391 1 96.88 118 GLU A N 1
ATOM 933 C CA . GLU A 1 118 ? -3.922 -5.75 -20.109 1 96.88 118 GLU A CA 1
ATOM 934 C C . GLU A 1 118 ? -5.223 -4.949 -20.125 1 96.88 118 GLU A C 1
ATOM 936 O O . GLU A 1 118 ? -5.668 -4.504 -21.188 1 96.88 118 GLU A O 1
ATOM 941 N N . LYS A 1 119 ? -5.824 -4.844 -19.031 1 97.12 119 LYS A N 1
ATOM 942 C CA . LYS A 1 119 ? -7.043 -4.059 -18.844 1 97.12 119 LYS A CA 1
ATOM 943 C C . LYS A 1 119 ? -7.062 -3.396 -17.469 1 97.12 119 LYS A C 1
ATOM 945 O O . LYS A 1 119 ? -6.863 -4.062 -16.453 1 97.12 119 LYS A O 1
ATOM 950 N N . ILE A 1 120 ? -7.246 -2.074 -17.453 1 96.69 120 ILE A N 1
ATOM 951 C CA . ILE A 1 120 ? -7.457 -1.362 -16.203 1 96.69 120 ILE A CA 1
ATOM 952 C C . ILE A 1 120 ? -8.922 -1.465 -15.781 1 96.69 120 ILE A C 1
ATOM 954 O O . ILE A 1 120 ? -9.82 -1.105 -16.562 1 96.69 120 ILE A O 1
ATOM 958 N N . LEU A 1 121 ? -9.125 -1.991 -14.617 1 96.5 121 LEU A N 1
ATOM 959 C CA . LEU A 1 121 ? -10.492 -2.189 -14.148 1 96.5 121 LEU A CA 1
ATOM 960 C C . LEU A 1 121 ? -10.938 -1.037 -13.25 1 96.5 121 LEU A C 1
ATOM 962 O O . LEU A 1 121 ? -12.039 -0.517 -13.398 1 96.5 121 LEU A O 1
ATOM 966 N N . ASN A 1 122 ? -10.062 -0.708 -12.297 1 93.62 122 ASN A N 1
ATOM 967 C CA . ASN A 1 122 ? -10.344 0.302 -11.281 1 93.62 122 ASN A CA 1
ATOM 968 C C . ASN A 1 122 ? -9.125 1.188 -11.023 1 93.62 122 ASN A C 1
ATOM 970 O O . ASN A 1 122 ? -8.031 0.685 -10.766 1 93.62 122 ASN A O 1
ATOM 974 N N . CYS A 1 123 ? -9.289 2.443 -11.195 1 90.06 123 CYS A N 1
ATOM 975 C CA . CYS A 1 123 ? -8.227 3.369 -10.82 1 90.06 123 CYS A CA 1
ATOM 976 C C . CYS A 1 123 ? -8.164 3.531 -9.305 1 90.06 123 CYS A C 1
ATOM 978 O O . CYS A 1 123 ? -9.125 3.979 -8.68 1 90.06 123 CYS A O 1
ATOM 980 N N . ASN A 1 124 ? -7.016 3.146 -8.766 1 89.12 124 ASN A N 1
ATOM 981 C CA . ASN A 1 124 ? -6.867 3.271 -7.324 1 89.12 124 ASN A CA 1
ATOM 982 C C . ASN A 1 124 ? -6.348 4.652 -6.93 1 89.12 124 ASN A C 1
ATOM 984 O O . ASN A 1 124 ? -5.242 5.039 -7.32 1 89.12 124 ASN A O 1
ATOM 988 N N . THR A 1 125 ? -7.133 5.371 -6.168 1 91.44 125 THR A N 1
ATOM 989 C CA . THR A 1 125 ? -6.727 6.676 -5.652 1 91.44 125 THR A CA 1
ATOM 990 C C . THR A 1 125 ? -6.969 6.762 -4.148 1 91.44 125 THR A C 1
ATOM 992 O O . THR A 1 125 ? -7.109 7.855 -3.602 1 91.44 125 THR A O 1
ATOM 995 N N . SER A 1 126 ? -7.059 5.621 -3.576 1 91.81 126 SER A N 1
ATOM 996 C CA . SER A 1 126 ? -7.312 5.609 -2.139 1 91.81 126 SER A CA 1
ATOM 997 C C . SER A 1 126 ? -6.059 5.977 -1.352 1 91.81 126 SER A C 1
ATOM 999 O O . SER A 1 126 ? -4.945 5.641 -1.758 1 91.81 126 SER A O 1
ATOM 1001 N N . ALA A 1 127 ? -6.301 6.66 -0.247 1 95.38 127 ALA A N 1
ATOM 1002 C CA . ALA A 1 127 ? -5.195 6.953 0.661 1 95.38 127 ALA A CA 1
ATOM 1003 C C . ALA A 1 127 ? -4.691 5.684 1.34 1 95.38 127 ALA A C 1
ATOM 1005 O O . ALA A 1 127 ? -5.469 4.758 1.596 1 95.38 127 ALA A O 1
ATOM 1006 N N . TYR A 1 128 ? -3.445 5.703 1.587 1 96.44 128 TYR A N 1
ATOM 1007 C CA . TYR A 1 128 ? -2.805 4.539 2.195 1 96.44 128 TYR A CA 1
ATOM 1008 C C . TYR A 1 128 ? -3.236 4.379 3.646 1 96.44 128 TYR A C 1
ATOM 1010 O O . TYR A 1 128 ? -3.314 5.355 4.391 1 96.44 128 TYR A O 1
ATOM 1018 N N . ASN A 1 129 ? -3.541 3.17 4.047 1 97.19 129 ASN A N 1
ATOM 1019 C CA . ASN A 1 129 ? -3.83 2.76 5.418 1 97.19 129 ASN A CA 1
ATOM 1020 C C . ASN A 1 129 ? -2.822 1.728 5.918 1 97.19 129 ASN A C 1
ATOM 1022 O O . ASN A 1 129 ? -2.605 0.702 5.273 1 97.19 129 ASN A O 1
ATOM 1026 N N . ARG A 1 130 ? -2.277 1.989 7.035 1 97.56 130 ARG A N 1
ATOM 1027 C CA . ARG A 1 130 ? -1.212 1.129 7.539 1 97.56 130 ARG A CA 1
ATOM 1028 C C . ARG A 1 130 ? -1.725 -0.283 7.801 1 97.56 130 ARG A C 1
ATOM 1030 O O . ARG A 1 130 ? -0.944 -1.237 7.828 1 97.56 130 ARG A O 1
ATOM 1037 N N . ALA A 1 131 ? -2.994 -0.439 8.031 1 97.94 131 ALA A N 1
ATOM 1038 C CA . ALA A 1 131 ? -3.559 -1.774 8.211 1 97.94 131 ALA A CA 1
ATOM 1039 C C . ALA A 1 131 ? -3.365 -2.625 6.965 1 97.94 131 ALA A C 1
ATOM 1041 O O . ALA A 1 131 ? -3.295 -3.854 7.047 1 97.94 131 ALA A O 1
ATOM 1042 N N . ASP A 1 132 ? -3.25 -1.983 5.863 1 97.25 132 ASP A N 1
ATOM 1043 C CA . ASP A 1 132 ? -3.035 -2.699 4.609 1 97.25 132 ASP A CA 1
ATOM 1044 C C . ASP A 1 132 ? -1.714 -3.463 4.629 1 97.25 132 ASP A C 1
ATOM 1046 O O . ASP A 1 132 ? -1.675 -4.656 4.324 1 97.25 132 ASP A O 1
ATOM 1050 N N . GLY A 1 133 ? -0.672 -2.77 4.965 1 97.44 133 GLY A N 1
ATOM 1051 C CA . GLY A 1 133 ? 0.608 -3.449 5.086 1 97.44 133 GLY A CA 1
ATOM 1052 C C . G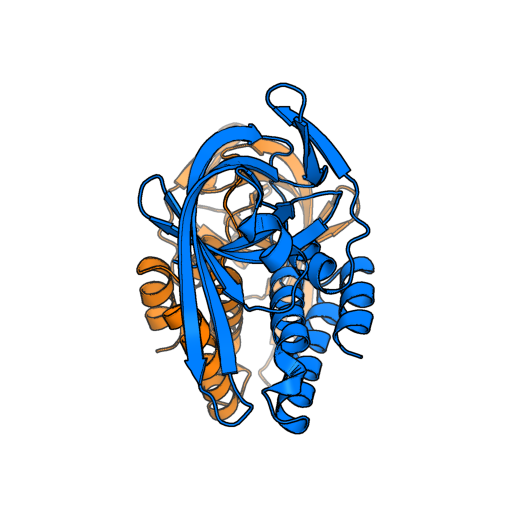LY A 1 133 ? 0.612 -4.531 6.148 1 97.44 133 GLY A C 1
ATOM 1053 O O . GLY A 1 133 ? 1.18 -5.605 5.949 1 97.44 133 GLY A O 1
ATOM 1054 N N . ALA A 1 134 ? -0.035 -4.258 7.215 1 97.56 134 ALA A N 1
ATOM 1055 C CA . ALA A 1 134 ? -0.035 -5.172 8.352 1 97.56 134 ALA A CA 1
ATOM 1056 C C . ALA A 1 134 ? -0.738 -6.48 8.008 1 97.56 134 ALA A C 1
ATOM 1058 O O . ALA A 1 134 ? -0.26 -7.562 8.359 1 97.56 134 ALA A O 1
ATOM 1059 N N . VAL A 1 135 ? -1.842 -6.406 7.32 1 97.44 135 VAL A N 1
ATOM 1060 C CA . VAL A 1 135 ? -2.578 -7.629 7.012 1 97.44 135 VAL A CA 1
ATOM 1061 C C . VAL A 1 135 ? -1.787 -8.469 6.008 1 97.44 135 VAL A C 1
ATOM 1063 O O . VAL A 1 135 ? -1.842 -9.695 6.039 1 97.44 135 VAL A O 1
ATOM 1066 N N . VAL A 1 136 ? -1.063 -7.871 5.109 1 97.38 136 VAL A N 1
ATOM 1067 C CA . VAL A 1 136 ? -0.233 -8.625 4.176 1 97.38 136 VAL A CA 1
ATOM 1068 C C . VAL A 1 136 ? 0.867 -9.359 4.938 1 97.38 136 VAL A C 1
ATOM 1070 O O . VAL A 1 136 ? 1.125 -10.539 4.684 1 97.38 136 VAL A O 1
ATOM 1073 N N . GLU A 1 137 ? 1.533 -8.641 5.859 1 96.5 137 GLU A N 1
ATOM 1074 C CA . GLU A 1 137 ? 2.555 -9.297 6.672 1 96.5 137 GLU A CA 1
ATOM 1075 C C . GLU A 1 137 ? 1.971 -10.469 7.453 1 96.5 137 GLU A C 1
ATOM 1077 O O . GLU A 1 137 ? 2.615 -11.516 7.59 1 96.5 137 GLU A O 1
ATOM 1082 N N . MET A 1 138 ? 0.785 -10.266 7.965 1 95.94 138 MET A N 1
ATOM 1083 C CA . MET A 1 138 ? 0.125 -11.352 8.68 1 95.94 138 MET A CA 1
ATOM 1084 C C . MET A 1 138 ? -0.148 -12.523 7.75 1 95.94 138 MET A C 1
ATOM 1086 O O . MET A 1 138 ? 0.015 -13.688 8.141 1 95.94 138 MET A O 1
ATOM 1090 N N . ALA A 1 139 ? -0.586 -12.242 6.57 1 94.88 139 ALA A N 1
ATOM 1091 C CA . ALA A 1 139 ? -0.846 -13.281 5.574 1 94.88 139 ALA A CA 1
ATOM 1092 C C . ALA A 1 139 ? 0.426 -14.055 5.246 1 94.88 139 ALA A C 1
ATOM 1094 O O . ALA A 1 139 ? 0.385 -15.273 5.051 1 94.88 139 ALA A O 1
ATOM 1095 N N . VAL A 1 140 ? 1.541 -13.344 5.141 1 92.81 140 VAL A N 1
ATOM 1096 C CA . VAL A 1 140 ? 2.828 -13.977 4.879 1 92.81 140 VAL A CA 1
ATOM 1097 C C . VAL A 1 140 ? 3.168 -14.945 6.008 1 92.81 140 VAL A C 1
ATOM 1099 O O . VAL A 1 140 ? 3.592 -16.078 5.762 1 92.81 140 VAL A O 1
ATOM 1102 N N . LEU A 1 141 ? 2.986 -14.531 7.273 1 91.38 141 LEU A N 1
ATOM 1103 C CA . LEU A 1 141 ? 3.227 -15.383 8.43 1 91.38 141 LEU A CA 1
ATOM 1104 C C . LEU A 1 141 ? 2.312 -16.609 8.406 1 91.38 141 LEU A C 1
ATOM 1106 O O . LEU A 1 141 ? 2.758 -17.719 8.656 1 91.38 141 LEU A O 1
ATOM 1110 N N . TYR A 1 142 ? 1.076 -16.328 8.125 1 89.69 142 TYR A N 1
ATOM 1111 C CA . TYR A 1 142 ? 0.07 -17.391 8.055 1 89.69 142 TYR A CA 1
ATOM 1112 C C . TYR A 1 142 ? 0.479 -18.469 7.059 1 89.69 142 TYR A C 1
ATOM 1114 O O . TYR A 1 142 ? 0.359 -19.656 7.344 1 89.69 142 TYR A O 1
ATOM 1122 N N . SER A 1 143 ? 0.965 -18.016 5.91 1 84 143 SER A N 1
ATOM 1123 C CA . SER A 1 143 ? 1.314 -18.953 4.84 1 84 143 SER A CA 1
ATOM 1124 C C . SER A 1 143 ? 2.58 -19.734 5.176 1 84 143 SER A C 1
ATOM 1126 O O . SER A 1 143 ? 2.836 -20.781 4.594 1 84 143 SER A O 1
ATOM 1128 N N . ARG A 1 144 ? 3.393 -19.25 6.176 1 80 144 ARG A N 1
ATOM 1129 C CA . ARG A 1 144 ? 4.66 -19.906 6.512 1 80 144 ARG A CA 1
ATOM 1130 C C . ARG A 1 144 ? 4.633 -20.453 7.934 1 80 144 ARG A C 1
ATOM 1132 O O . ARG A 1 144 ? 5.684 -20.734 8.516 1 80 144 ARG A O 1
ATOM 1139 N N . LYS A 1 145 ? 3.615 -20.531 8.547 1 78.5 145 LYS A N 1
ATOM 1140 C CA . LYS A 1 145 ? 3.455 -20.844 9.961 1 78.5 145 LYS A CA 1
ATOM 1141 C C . LYS A 1 145 ? 4.176 -22.125 10.328 1 78.5 145 LYS A C 1
ATOM 1143 O O . LYS A 1 145 ? 4.656 -22.281 11.453 1 78.5 145 LYS A O 1
ATOM 1148 N N . ASN A 1 146 ? 4.32 -22.984 9.469 1 73.94 146 ASN A N 1
ATOM 1149 C CA . ASN A 1 146 ? 4.965 -24.25 9.773 1 73.94 146 ASN A CA 1
ATOM 1150 C C . ASN A 1 146 ? 6.484 -24.141 9.695 1 73.94 146 ASN A C 1
ATOM 1152 O O . ASN A 1 146 ? 7.199 -25.094 10.023 1 73.94 146 ASN A O 1
ATOM 1156 N N . MET A 1 147 ? 7.016 -22.969 9.375 1 70.62 147 MET A N 1
ATOM 1157 C CA . MET A 1 147 ? 8.445 -22.766 9.164 1 70.62 147 MET A CA 1
ATOM 1158 C C . MET A 1 147 ? 9.055 -21.969 10.312 1 70.62 147 MET A C 1
ATOM 1160 O O . MET A 1 147 ? 10.281 -21.922 10.461 1 70.62 147 MET A O 1
ATOM 1164 N N . ILE A 1 148 ? 8.281 -21.344 11.211 1 73.19 148 ILE A N 1
ATOM 1165 C CA . ILE A 1 148 ? 8.742 -20.422 12.242 1 73.19 148 ILE A CA 1
ATOM 1166 C C . ILE A 1 148 ? 8.219 -20.875 13.602 1 73.19 148 ILE A C 1
ATOM 1168 O O . ILE A 1 148 ? 7.191 -21.547 13.688 1 73.19 148 ILE A O 1
ATOM 1172 N N . SER A 1 149 ? 9.055 -20.531 14.641 1 79.62 149 SER A N 1
ATOM 1173 C CA . SER A 1 149 ? 8.609 -20.891 15.984 1 79.62 149 SER A CA 1
ATOM 1174 C C . SER A 1 149 ? 7.277 -20.219 16.312 1 79.62 149 SER A C 1
ATOM 1176 O O . SER A 1 149 ? 7.016 -19.094 15.891 1 79.62 149 SER A O 1
ATOM 1178 N N . LYS A 1 150 ? 6.523 -20.984 17.062 1 83.81 150 LYS A N 1
ATOM 1179 C CA . LYS A 1 150 ? 5.207 -20.5 17.469 1 83.81 150 LYS A CA 1
ATOM 1180 C C . LYS A 1 150 ? 5.32 -19.203 18.266 1 83.81 150 LYS A C 1
ATOM 1182 O O . LYS A 1 150 ? 4.492 -18.297 18.125 1 83.81 150 LYS A O 1
ATOM 1187 N N . GLU A 1 151 ? 6.336 -19.125 19.047 1 83.25 151 GLU A N 1
ATOM 1188 C CA . GLU A 1 151 ? 6.523 -17.938 19.891 1 83.25 151 GLU A CA 1
ATOM 1189 C C . GLU A 1 151 ? 6.805 -16.703 19.031 1 83.25 151 GLU A C 1
ATOM 1191 O O . GLU A 1 151 ? 6.191 -15.648 19.234 1 83.25 151 GLU A O 1
ATOM 1196 N N . GLU A 1 152 ? 7.656 -16.859 18.078 1 80.62 152 GLU A N 1
ATOM 1197 C CA . GLU A 1 152 ? 8 -15.742 17.188 1 80.62 152 GLU A CA 1
ATOM 1198 C C . GLU A 1 152 ? 6.793 -15.297 16.375 1 80.62 152 GLU A C 1
ATOM 1200 O O . GLU A 1 152 ? 6.566 -14.102 16.188 1 80.62 152 GLU A O 1
ATOM 1205 N N . ILE A 1 153 ? 6.023 -16.172 15.984 1 85.81 153 ILE A N 1
ATOM 1206 C CA . ILE A 1 153 ? 4.836 -15.891 15.188 1 85.81 153 ILE A CA 1
ATOM 1207 C C . ILE A 1 153 ? 3.816 -15.133 16.047 1 85.81 153 ILE A C 1
ATOM 1209 O O . ILE A 1 153 ? 3.27 -14.117 15.609 1 85.81 153 ILE A O 1
ATOM 1213 N N . ASN A 1 154 ? 3.73 -15.578 17.25 1 88.31 154 ASN A N 1
ATOM 1214 C CA . ASN A 1 154 ? 2.736 -14.977 18.125 1 88.31 154 ASN A CA 1
ATOM 1215 C C . ASN A 1 154 ? 3.08 -13.523 18.453 1 88.31 154 ASN A C 1
ATOM 1217 O O . ASN A 1 154 ? 2.195 -12.664 18.484 1 88.31 154 ASN A O 1
ATOM 1221 N N . ASP A 1 155 ? 4.336 -13.273 18.672 1 88.81 155 ASP A N 1
ATOM 1222 C CA . ASP A 1 155 ? 4.762 -11.906 18.969 1 88.81 155 ASP A CA 1
ATOM 1223 C C . ASP A 1 155 ? 4.512 -10.984 17.781 1 88.81 155 ASP A C 1
ATOM 1225 O O . ASP A 1 155 ? 4.027 -9.867 17.953 1 88.81 155 ASP A O 1
ATOM 1229 N N . GLU A 1 156 ? 4.805 -11.516 16.641 1 90.25 156 GLU A N 1
ATOM 1230 C CA . GLU A 1 156 ? 4.629 -10.711 15.43 1 90.25 156 GLU A CA 1
ATOM 1231 C C . GLU A 1 156 ? 3.15 -10.477 15.133 1 90.25 156 GLU A C 1
ATOM 1233 O O . GLU A 1 156 ? 2.752 -9.367 14.773 1 90.25 156 GLU A O 1
ATOM 1238 N N . ILE A 1 157 ? 2.398 -11.453 15.367 1 93.75 157 ILE A N 1
ATOM 1239 C CA . ILE A 1 157 ? 0.963 -11.344 15.125 1 93.75 157 ILE A CA 1
ATOM 1240 C C . ILE A 1 157 ? 0.355 -10.32 16.078 1 93.75 157 ILE A C 1
ATOM 1242 O O . ILE A 1 157 ? -0.466 -9.492 15.68 1 93.75 157 ILE A O 1
ATOM 1246 N N . THR A 1 158 ? 0.811 -10.406 17.312 1 94 158 THR A N 1
ATOM 1247 C CA . THR A 1 158 ? 0.308 -9.469 18.312 1 94 158 THR A CA 1
ATOM 1248 C C . THR A 1 158 ? 0.642 -8.031 17.922 1 94 158 THR A C 1
ATOM 1250 O O . THR A 1 158 ? -0.21 -7.145 18.016 1 94 158 THR A O 1
ATOM 1253 N N . ARG A 1 159 ? 1.807 -7.828 17.516 1 93.38 159 ARG A N 1
ATOM 1254 C CA . ARG A 1 159 ? 2.248 -6.504 17.094 1 93.38 159 ARG A CA 1
ATOM 1255 C C . ARG A 1 159 ? 1.432 -6.004 15.906 1 93.38 159 ARG A C 1
ATOM 1257 O O . ARG A 1 159 ? 0.972 -4.859 15.906 1 93.38 159 ARG A O 1
ATOM 1264 N N . LEU A 1 160 ? 1.234 -6.805 14.93 1 96.56 160 LEU A N 1
ATOM 1265 C CA . LEU A 1 160 ? 0.489 -6.441 13.727 1 96.56 160 LEU A CA 1
ATOM 1266 C C . LEU A 1 160 ? -0.978 -6.184 14.055 1 96.56 160 LEU A C 1
ATOM 1268 O O . LEU A 1 160 ? -1.58 -5.246 13.531 1 96.56 160 LEU A O 1
ATOM 1272 N N . MET A 1 161 ? -1.492 -6.984 14.961 1 96.94 161 MET A N 1
ATOM 1273 C CA . MET A 1 161 ? -2.885 -6.824 15.375 1 96.94 161 MET A CA 1
ATOM 1274 C C . MET A 1 161 ? -3.104 -5.473 16.047 1 96.94 161 MET A C 1
ATOM 1276 O O . MET A 1 161 ? -4.152 -4.852 15.867 1 96.94 161 MET A O 1
ATOM 1280 N N . LYS A 1 162 ? -2.166 -5.039 16.766 1 96 162 LYS A N 1
ATOM 1281 C CA . LYS A 1 162 ? -2.262 -3.734 17.422 1 96 162 LYS A CA 1
ATOM 1282 C C . LYS A 1 162 ? -2.387 -2.617 16.391 1 96 162 LYS A C 1
ATOM 1284 O O . LYS A 1 162 ? -3.213 -1.716 16.531 1 96 162 LYS A O 1
ATOM 1289 N N . ILE A 1 163 ? -1.594 -2.684 15.383 1 96.25 163 ILE A N 1
ATOM 1290 C CA . ILE A 1 163 ? -1.645 -1.695 14.312 1 96.25 163 ILE A CA 1
ATOM 1291 C C . ILE A 1 163 ? -3.014 -1.738 13.633 1 96.25 163 ILE A C 1
ATOM 1293 O O . ILE A 1 163 ? -3.658 -0.702 13.461 1 96.25 163 ILE A O 1
ATOM 1297 N N . ILE A 1 164 ? -3.525 -2.902 13.289 1 97.81 164 ILE A N 1
ATOM 1298 C CA . ILE A 1 164 ? -4.758 -3.094 12.539 1 97.81 164 ILE A CA 1
ATOM 1299 C C . ILE A 1 164 ? -5.945 -2.588 13.352 1 97.81 164 ILE A C 1
ATOM 1301 O O . ILE A 1 164 ? -6.82 -1.894 12.82 1 97.81 164 ILE A O 1
ATOM 1305 N N . LYS A 1 165 ? -5.926 -2.906 14.617 1 96.88 165 LYS A N 1
ATOM 1306 C CA . LYS A 1 165 ? -7.02 -2.467 15.477 1 96.88 165 LYS A CA 1
ATOM 1307 C C . LYS A 1 165 ? -7.035 -0.947 15.617 1 96.88 165 LYS A C 1
ATOM 1309 O O . LYS A 1 165 ? -8.102 -0.341 15.75 1 96.88 165 LYS A O 1
ATOM 1314 N N . LYS A 1 166 ? -5.887 -0.389 15.586 1 94.75 166 LYS A N 1
ATOM 1315 C CA . LYS A 1 166 ? -5.758 1.048 15.805 1 94.75 166 LYS A CA 1
ATOM 1316 C C . LYS A 1 166 ? -6.18 1.836 14.57 1 94.75 166 LYS A C 1
ATOM 1318 O O . LYS A 1 166 ? -6.801 2.893 14.688 1 94.75 166 LYS A O 1
ATOM 1323 N N . VAL A 1 167 ? -5.891 1.342 13.383 1 95.88 167 VAL A N 1
ATOM 1324 C CA . VAL A 1 167 ? -6.031 2.236 12.242 1 95.88 167 VAL A CA 1
ATOM 1325 C C . VAL A 1 167 ? -6.906 1.575 11.18 1 95.88 167 VAL A C 1
ATOM 1327 O O . VAL A 1 167 ? -7.312 2.223 10.211 1 95.88 167 VAL A O 1
ATOM 1330 N N . GLY A 1 168 ? -7.16 0.291 11.242 1 96.12 168 GLY A N 1
ATOM 1331 C CA . GLY A 1 168 ? -7.836 -0.445 10.188 1 96.12 168 GLY A CA 1
ATOM 1332 C C . GLY A 1 168 ? -9.352 -0.365 10.273 1 96.12 168 GLY A C 1
ATOM 1333 O O . GLY A 1 168 ? -9.891 0.073 11.289 1 96.12 168 GLY A O 1
ATOM 1334 N N . SER A 1 169 ? -10.023 -0.757 9.219 1 94.94 169 SER A N 1
ATOM 1335 C CA . SER A 1 169 ? -11.484 -0.872 9.172 1 94.94 169 SER A CA 1
ATOM 1336 C C . SER A 1 169 ? -11.953 -2.17 9.82 1 94.94 169 SER A C 1
ATOM 1338 O O . SER A 1 169 ? -11.141 -3.021 10.18 1 94.94 169 SER A O 1
ATOM 1340 N N . LYS A 1 170 ? -13.289 -2.262 9.938 1 95.88 170 LYS A N 1
ATOM 1341 C CA . LYS A 1 170 ? -13.883 -3.5 10.43 1 95.88 170 LYS A CA 1
ATOM 1342 C C . LYS A 1 170 ? -13.461 -4.691 9.57 1 95.88 170 LYS A C 1
ATOM 1344 O O . LYS A 1 170 ? -13.195 -5.773 10.086 1 95.88 170 LYS A O 1
ATOM 1349 N N . ASN A 1 171 ? -13.398 -4.52 8.266 1 95.56 171 ASN A N 1
ATOM 1350 C CA . ASN A 1 171 ? -12.992 -5.582 7.355 1 95.56 171 ASN A CA 1
ATOM 1351 C C . ASN A 1 171 ? -11.555 -6.023 7.613 1 95.56 171 ASN A C 1
ATOM 1353 O O . ASN A 1 171 ? -11.25 -7.219 7.594 1 95.56 171 ASN A O 1
ATOM 1357 N N . HIS A 1 172 ? -10.664 -5.055 7.871 1 96.75 172 HIS A N 1
ATOM 1358 C CA . HIS A 1 172 ? -9.281 -5.387 8.195 1 96.75 172 HIS A CA 1
ATOM 1359 C C . HIS A 1 172 ? -9.203 -6.242 9.461 1 96.75 172 HIS A C 1
ATOM 1361 O O . HIS A 1 172 ? -8.469 -7.234 9.5 1 96.75 172 HIS A O 1
ATOM 1367 N N . ILE A 1 173 ? -9.953 -5.832 10.438 1 97.25 173 ILE A N 1
ATOM 1368 C CA . ILE A 1 173 ? -9.914 -6.508 11.734 1 97.25 173 ILE A CA 1
ATOM 1369 C C . ILE A 1 173 ? -10.438 -7.934 11.586 1 97.25 173 ILE A C 1
ATOM 1371 O O . ILE A 1 173 ? -9.836 -8.875 12.102 1 97.25 173 ILE A O 1
ATOM 1375 N N . GLU A 1 174 ? -11.492 -8.094 10.906 1 96.69 174 GLU A N 1
ATOM 1376 C CA . GLU A 1 174 ? -12.07 -9.422 10.688 1 96.69 174 GLU A CA 1
ATOM 1377 C C . GLU A 1 174 ? -11.094 -10.32 9.93 1 96.69 174 GLU A C 1
ATOM 1379 O O . GLU A 1 174 ? -10.922 -11.492 10.281 1 96.69 174 GLU A O 1
ATOM 1384 N N . LEU A 1 175 ? -10.523 -9.789 8.891 1 95.75 175 LEU A N 1
ATOM 1385 C CA . LEU A 1 175 ? -9.539 -10.547 8.133 1 95.75 175 LEU A CA 1
ATOM 1386 C C . LEU A 1 175 ? -8.359 -10.945 9.023 1 95.75 175 LEU A C 1
ATOM 1388 O O . LEU A 1 175 ? -7.91 -12.094 8.984 1 95.75 175 LEU A O 1
ATOM 1392 N N . ALA A 1 176 ? -7.895 -10.008 9.797 1 96.69 176 ALA A N 1
ATOM 1393 C CA . ALA A 1 176 ? -6.766 -10.258 10.688 1 96.69 176 ALA A CA 1
ATOM 1394 C C . ALA A 1 176 ? -7.09 -11.367 11.688 1 96.69 176 ALA A C 1
ATOM 1396 O O . ALA A 1 176 ? -6.238 -12.203 11.992 1 96.69 176 ALA A O 1
ATOM 1397 N N . LYS A 1 177 ? -8.258 -11.414 12.219 1 95.81 177 LYS A N 1
ATOM 1398 C CA . LYS A 1 177 ? -8.688 -12.453 13.148 1 95.81 177 LYS A CA 1
ATOM 1399 C C . LYS A 1 177 ? -8.617 -13.828 12.5 1 95.81 177 LYS A C 1
ATOM 1401 O O . LYS A 1 177 ? -8.211 -14.805 13.141 1 95.81 177 LYS A O 1
ATOM 1406 N N . LYS A 1 178 ? -9.008 -13.875 11.297 1 93.81 178 LYS A N 1
ATOM 1407 C CA . LYS A 1 178 ? -8.953 -15.141 10.57 1 93.81 178 LYS A CA 1
ATOM 1408 C C . LYS A 1 178 ? -7.516 -15.57 10.312 1 93.81 178 LYS A C 1
ATOM 1410 O O . LYS A 1 178 ? -7.191 -16.75 10.383 1 93.81 178 LYS A O 1
ATOM 1415 N N . LEU A 1 179 ? -6.66 -14.57 10.008 1 92.06 179 LEU A N 1
ATOM 1416 C CA . LEU A 1 179 ? -5.258 -14.852 9.711 1 92.06 179 LEU A CA 1
ATOM 1417 C C . LEU A 1 179 ? -4.488 -15.211 10.977 1 92.06 179 LEU A C 1
ATOM 1419 O O . LEU A 1 179 ? -3.514 -15.961 10.922 1 92.06 179 LEU A O 1
ATOM 1423 N N . GLY A 1 180 ? -4.902 -14.32 11.977 1 79.25 180 GLY A N 1
ATOM 1424 C CA . GLY A 1 180 ? -4.195 -14.453 13.242 1 79.25 180 GLY A CA 1
ATOM 1425 C C . GLY A 1 180 ? -4.762 -15.547 14.133 1 79.25 180 GLY A C 1
ATOM 1426 O O . GLY A 1 180 ? -4.461 -15.594 15.328 1 79.25 180 GLY A O 1
ATOM 1427 N N . VAL A 1 181 ? -5.367 -16.484 13.734 1 58.75 181 VAL A N 1
ATOM 1428 C CA . VAL A 1 181 ? -5.957 -17.5 14.594 1 58.75 181 VAL A CA 1
ATOM 1429 C C . VAL A 1 181 ? -5.438 -17.328 16.031 1 58.75 181 VAL A C 1
ATOM 1431 O O . VAL A 1 181 ? -4.367 -16.75 16.234 1 58.75 181 VAL A O 1
ATOM 1434 N N . MET B 1 1 ? -11.453 5.191 10.438 1 79.75 1 MET B N 1
ATOM 1435 C CA . MET B 1 1 ? -10.227 4.738 9.789 1 79.75 1 MET B CA 1
ATOM 1436 C C . MET B 1 1 ? -9.234 5.887 9.641 1 79.75 1 MET B C 1
ATOM 1438 O O . MET B 1 1 ? -9.633 7.031 9.422 1 79.75 1 MET B O 1
ATOM 1442 N N . LYS B 1 2 ? -8.07 5.566 9.93 1 90.62 2 LYS B N 1
ATOM 1443 C CA . LYS B 1 2 ? -6.992 6.539 9.805 1 90.62 2 LYS B CA 1
ATOM 1444 C C . LYS B 1 2 ? -6.133 6.254 8.578 1 90.62 2 LYS B C 1
ATOM 1446 O O . LYS B 1 2 ? -5.672 5.125 8.383 1 90.62 2 LYS B O 1
ATOM 1451 N N . TYR B 1 3 ? -5.949 7.27 7.793 1 96.31 3 TYR B N 1
ATOM 1452 C CA . TYR B 1 3 ? -5.16 7.125 6.574 1 96.31 3 TYR B CA 1
ATOM 1453 C C . TYR B 1 3 ? -3.906 7.988 6.629 1 96.31 3 TYR B C 1
ATOM 1455 O O . TYR B 1 3 ? -3.881 9.016 7.312 1 96.31 3 TYR B O 1
ATOM 1463 N N . GLU B 1 4 ? -2.926 7.531 5.945 1 96.94 4 GLU B N 1
ATOM 1464 C CA . GLU B 1 4 ? -1.706 8.32 5.809 1 96.94 4 GLU B CA 1
ATOM 1465 C C . GLU B 1 4 ? -1.722 9.141 4.52 1 96.94 4 GLU B C 1
ATOM 1467 O O . GLU B 1 4 ? -1.878 8.586 3.43 1 96.94 4 GLU B O 1
ATOM 1472 N N . VAL B 1 5 ? -1.598 10.438 4.672 1 97.69 5 VAL B N 1
ATOM 1473 C CA . VAL B 1 5 ? -1.569 11.344 3.525 1 97.69 5 VAL B CA 1
ATOM 1474 C C . VAL B 1 5 ? -0.419 12.336 3.68 1 97.69 5 VAL B C 1
ATOM 1476 O O . VAL B 1 5 ? 0.225 12.391 4.73 1 97.69 5 VAL B O 1
ATOM 1479 N N . VAL B 1 6 ? -0.118 13.039 2.623 1 97 6 VAL B N 1
ATOM 1480 C CA . VAL B 1 6 ? 0.82 14.156 2.699 1 97 6 VAL B CA 1
ATOM 1481 C C . VAL B 1 6 ? 0.073 15.469 2.512 1 97 6 VAL B C 1
ATOM 1483 O O . VAL B 1 6 ? -0.66 15.641 1.533 1 97 6 VAL B O 1
ATOM 1486 N N . ILE B 1 7 ? 0.277 16.297 3.449 1 96.69 7 ILE B N 1
ATOM 1487 C CA . ILE B 1 7 ? -0.342 17.625 3.375 1 96.69 7 ILE B CA 1
ATOM 1488 C C . ILE B 1 7 ? 0.671 18.641 2.855 1 96.69 7 ILE B C 1
ATOM 1490 O O . ILE B 1 7 ? 1.832 18.641 3.273 1 96.69 7 ILE B O 1
ATOM 1494 N N . THR B 1 8 ? 0.197 19.391 1.898 1 96.19 8 THR B N 1
ATOM 1495 C CA . THR B 1 8 ? 0.987 20.531 1.479 1 96.19 8 THR B CA 1
ATOM 1496 C C . THR B 1 8 ? 0.292 21.844 1.866 1 96.19 8 THR B C 1
ATOM 1498 O O . THR B 1 8 ? -0.932 21.953 1.762 1 96.19 8 THR B O 1
ATOM 1501 N N . SER B 1 9 ? 1.022 22.672 2.381 1 92.38 9 SER B N 1
ATOM 1502 C CA . SER B 1 9 ? 0.49 23.922 2.893 1 92.38 9 SER B CA 1
ATOM 1503 C C . SER B 1 9 ? 1.536 25.031 2.834 1 92.38 9 SER B C 1
ATOM 1505 O O . SER B 1 9 ? 2.727 24.766 2.668 1 92.38 9 SER B O 1
ATOM 1507 N N . GLY B 1 10 ? 1.028 26.312 2.947 1 85.94 10 GLY B N 1
ATOM 1508 C CA . GLY B 1 10 ? 1.935 27.438 2.93 1 85.94 10 GLY B CA 1
ATOM 1509 C C . GLY B 1 10 ? 2.793 27.5 1.68 1 85.94 10 GLY B C 1
ATOM 1510 O O . GLY B 1 10 ? 2.303 27.281 0.573 1 85.94 10 GLY B O 1
ATOM 1511 N N . ASN B 1 11 ? 4.086 27.969 1.942 1 80.5 11 ASN B N 1
ATOM 1512 C CA . ASN B 1 11 ? 5 28.078 0.812 1 80.5 11 ASN B CA 1
ATOM 1513 C C . ASN B 1 11 ? 5.84 26.812 0.645 1 80.5 11 ASN B C 1
ATOM 1515 O O . ASN B 1 11 ? 6.977 26.75 1.119 1 80.5 11 ASN B O 1
ATOM 1519 N N . SER B 1 12 ? 5.215 25.797 0.032 1 80.19 12 SER B N 1
ATOM 1520 C CA . SER B 1 12 ? 5.898 24.578 -0.388 1 80.19 12 SER B CA 1
ATOM 1521 C C . SER B 1 12 ? 6.273 23.719 0.81 1 80.19 12 SER B C 1
ATOM 1523 O O . SER B 1 12 ? 7.422 23.281 0.932 1 80.19 12 SER B O 1
ATOM 1525 N N . ASN B 1 13 ? 5.48 23.531 1.732 1 89.38 13 ASN B N 1
ATOM 1526 C CA . ASN B 1 13 ? 5.668 22.609 2.85 1 89.38 13 ASN B CA 1
ATOM 1527 C C . ASN B 1 13 ? 4.883 21.312 2.646 1 89.38 13 ASN B C 1
ATOM 1529 O O . ASN B 1 13 ? 3.727 21.344 2.229 1 89.38 13 ASN B O 1
ATOM 1533 N N . GLN B 1 14 ? 5.609 20.281 2.838 1 93.69 14 GLN B N 1
ATOM 1534 C CA . GLN B 1 14 ? 4.934 18.984 2.826 1 93.69 14 GLN B CA 1
ATOM 1535 C C . GLN B 1 14 ? 5.18 18.234 4.125 1 93.69 14 GLN B C 1
ATOM 1537 O O . GLN B 1 14 ? 6.266 18.312 4.699 1 93.69 14 GLN B O 1
ATOM 1542 N N . ALA B 1 15 ? 4.176 17.578 4.566 1 93.38 15 ALA B N 1
ATOM 1543 C CA . ALA B 1 15 ? 4.32 16.766 5.773 1 93.38 15 ALA B CA 1
ATOM 1544 C C . ALA B 1 15 ? 3.365 15.578 5.758 1 93.38 15 ALA B C 1
ATOM 1546 O O . ALA B 1 15 ? 2.184 15.727 5.445 1 93.38 15 ALA B O 1
ATOM 1547 N N . PRO B 1 16 ? 3.896 14.43 6.027 1 95.38 16 PRO B N 1
ATOM 1548 C CA . PRO B 1 16 ? 2.98 13.305 6.223 1 95.38 16 PRO B CA 1
ATOM 1549 C C . PRO B 1 16 ? 2.129 13.445 7.484 1 95.38 16 PRO B C 1
ATOM 1551 O O . PRO B 1 16 ? 2.635 13.852 8.531 1 95.38 16 PRO B O 1
ATOM 1554 N N . ILE B 1 17 ? 0.859 13.25 7.375 1 94.75 17 ILE B N 1
ATOM 1555 C CA . ILE B 1 17 ? -0.088 13.414 8.469 1 94.75 17 ILE B CA 1
ATOM 1556 C C . ILE B 1 17 ? -1.129 12.297 8.43 1 94.75 17 ILE B C 1
ATOM 1558 O O . ILE B 1 17 ? -1.56 11.883 7.352 1 94.75 17 ILE B O 1
ATOM 1562 N N . GLY B 1 18 ? -1.451 11.742 9.609 1 95 18 GLY B N 1
ATOM 1563 C CA . GLY B 1 18 ? -2.633 10.906 9.711 1 95 18 GLY B CA 1
ATOM 1564 C C . GLY B 1 18 ? -3.93 11.68 9.586 1 95 18 GLY B C 1
ATOM 1565 O O . GLY B 1 18 ? -4.117 12.695 10.258 1 95 18 GLY B O 1
ATOM 1566 N N . ALA B 1 19 ? -4.754 11.234 8.688 1 96.94 19 ALA B N 1
ATOM 1567 C CA . ALA B 1 19 ? -6.023 11.906 8.43 1 96.94 19 ALA B CA 1
ATOM 1568 C C . ALA B 1 19 ? -7.203 10.977 8.727 1 96.94 19 ALA B C 1
ATOM 1570 O O . ALA B 1 19 ? -7.156 9.789 8.414 1 96.94 19 ALA B O 1
ATOM 1571 N N . PHE B 1 20 ? -8.234 11.539 9.305 1 96.38 20 PHE B N 1
ATOM 1572 C CA . PHE B 1 20 ? -9.492 10.836 9.531 1 96.38 20 PHE B CA 1
ATOM 1573 C C . PHE B 1 20 ? -10.555 11.305 8.547 1 96.38 20 PHE B C 1
ATOM 1575 O O . PHE B 1 20 ? -10.773 12.508 8.383 1 96.38 20 PHE B O 1
ATOM 1582 N N . PHE B 1 21 ? -11.148 10.344 7.887 1 93.81 21 PHE B N 1
ATOM 1583 C CA . PHE B 1 21 ? -12.242 10.664 6.969 1 93.81 21 PHE B CA 1
ATOM 1584 C C . PHE B 1 21 ? -13.586 10.281 7.57 1 93.81 21 PHE B C 1
ATOM 1586 O O . PHE B 1 21 ? -13.781 9.141 8 1 93.81 21 PHE B O 1
ATOM 1593 N N . LYS B 1 22 ? -14.391 11.188 7.754 1 90.62 22 LYS B N 1
ATOM 1594 C CA . LYS B 1 22 ? -15.742 10.969 8.25 1 90.62 22 LYS B CA 1
ATOM 1595 C C . LYS B 1 22 ? -16.766 11.703 7.391 1 90.62 22 LYS B C 1
ATOM 1597 O O . LYS B 1 22 ? -16.844 12.938 7.434 1 90.62 22 LYS B O 1
ATOM 1602 N N . GLY B 1 23 ? -17.578 10.828 6.758 1 90.62 23 GLY B N 1
ATOM 1603 C CA . GLY B 1 23 ? -18.5 11.477 5.824 1 90.62 23 GLY B CA 1
ATOM 1604 C C . GLY B 1 23 ? -17.781 12.312 4.777 1 90.62 23 GLY B C 1
ATOM 1605 O O . GLY B 1 23 ? -16.891 11.812 4.086 1 90.62 23 GLY B O 1
ATOM 1606 N N . ASP B 1 24 ? -18.141 13.672 4.766 1 92.12 24 ASP B N 1
ATOM 1607 C CA . ASP B 1 24 ? -17.562 14.562 3.77 1 92.12 24 ASP B CA 1
ATOM 1608 C C . ASP B 1 24 ? -16.406 15.375 4.367 1 92.12 24 ASP B C 1
ATOM 1610 O O . ASP B 1 24 ? -15.969 16.359 3.779 1 92.12 24 ASP B O 1
ATOM 1614 N N . PHE B 1 25 ? -16.016 14.945 5.543 1 96.62 25 PHE B N 1
ATOM 1615 C CA . PHE B 1 25 ? -15.039 15.781 6.227 1 96.62 25 PHE B CA 1
ATOM 1616 C C . PHE B 1 25 ? -13.734 15.023 6.43 1 96.62 25 PHE B C 1
ATOM 1618 O O . PHE B 1 25 ? -13.719 13.789 6.465 1 96.62 25 PHE B O 1
ATOM 1625 N N . VAL B 1 26 ? -12.719 15.836 6.469 1 97.81 26 VAL B N 1
ATOM 1626 C CA . VAL B 1 26 ? -11.391 15.352 6.832 1 97.81 26 VAL B CA 1
ATOM 1627 C C . VAL B 1 26 ? -10.938 16 8.141 1 97.81 26 VAL B C 1
ATOM 1629 O O . VAL B 1 26 ? -11.055 17.219 8.297 1 97.81 26 VAL B O 1
ATOM 1632 N N . THR B 1 27 ? -10.461 15.242 9.047 1 97.94 27 THR B N 1
ATOM 1633 C CA . THR B 1 27 ? -9.945 15.758 10.305 1 97.94 27 THR B CA 1
ATOM 1634 C C . THR B 1 27 ? -8.469 15.414 10.469 1 97.94 27 THR B C 1
ATOM 1636 O O . THR B 1 27 ? -8.062 14.273 10.242 1 97.94 27 THR B O 1
ATOM 1639 N N . LEU B 1 28 ? -7.688 16.438 10.812 1 97.12 28 LEU B N 1
ATOM 1640 C CA . LEU B 1 28 ? -6.266 16.25 11.094 1 97.12 28 LEU B CA 1
ATOM 1641 C C . LEU B 1 28 ? -5.961 16.562 12.555 1 97.12 28 LEU B C 1
ATOM 1643 O O . LEU B 1 28 ? -6.559 17.453 13.148 1 97.12 28 LEU B O 1
ATOM 1647 N N . HIS B 1 29 ? -5.074 15.797 13.109 1 94.25 29 HIS B N 1
ATOM 1648 C CA . HIS B 1 29 ? -4.469 16.094 14.406 1 94.25 29 HIS B CA 1
ATOM 1649 C C . HIS B 1 29 ? -3.021 16.547 14.25 1 94.25 29 HIS B C 1
ATOM 1651 O O . HIS B 1 29 ? -2.154 15.75 13.875 1 94.25 29 HIS B O 1
ATOM 1657 N N . LEU B 1 30 ? -2.846 17.797 14.547 1 93.88 30 LEU B N 1
ATOM 1658 C CA . LEU B 1 30 ? -1.525 18.375 14.336 1 93.88 30 LEU B CA 1
ATOM 1659 C C . LEU B 1 30 ? -0.892 18.781 15.664 1 93.88 30 LEU B C 1
ATOM 1661 O O . LEU B 1 30 ? -1.487 19.531 16.438 1 93.88 30 LEU B O 1
ATOM 1665 N N . TYR B 1 31 ? 0.256 18.328 15.836 1 87.81 31 TYR B N 1
ATOM 1666 C CA . TYR B 1 31 ? 0.966 18.688 17.062 1 87.81 31 TYR B CA 1
ATOM 1667 C C . TYR B 1 31 ? 1.771 19.969 16.875 1 87.81 31 TYR B C 1
ATOM 1669 O O . TYR B 1 31 ? 2.305 20.219 15.789 1 87.81 31 TYR B O 1
ATOM 1677 N N . GLY B 1 32 ? 1.852 20.656 17.922 1 88.44 32 GLY B N 1
ATOM 1678 C CA . GLY B 1 32 ? 2.566 21.922 17.891 1 88.44 32 GLY B CA 1
ATOM 1679 C C . GLY B 1 32 ? 4.047 21.766 17.594 1 88.44 32 GLY B C 1
ATOM 1680 O O . GLY B 1 32 ? 4.637 20.734 17.891 1 88.44 32 GLY B O 1
ATOM 1681 N N . GLY B 1 33 ? 4.594 22.859 16.906 1 86.5 33 GLY B N 1
ATOM 1682 C CA . GLY B 1 33 ? 6.031 22.891 16.688 1 86.5 33 GLY B CA 1
ATOM 1683 C C . GLY B 1 33 ? 6.418 22.578 15.25 1 86.5 33 GLY B C 1
ATOM 1684 O O . GLY B 1 33 ? 7.594 22.641 14.891 1 86.5 33 GLY B O 1
ATOM 1685 N N . SER B 1 34 ? 5.469 22.281 14.398 1 86.69 34 SER B N 1
ATOM 1686 C CA . SER B 1 34 ? 5.758 21.984 13 1 86.69 34 SER B CA 1
ATOM 1687 C C . SER B 1 34 ? 5.367 23.141 12.094 1 86.69 34 SER B C 1
ATOM 1689 O O . SER B 1 34 ? 4.562 24 12.484 1 86.69 34 SER B O 1
ATOM 1691 N N . HIS B 1 35 ? 5.934 23.219 10.945 1 89.75 35 HIS B N 1
ATOM 1692 C CA . HIS B 1 35 ? 5.547 24.219 9.945 1 89.75 35 HIS B CA 1
ATOM 1693 C C . HIS B 1 35 ? 4.086 24.047 9.539 1 89.75 35 HIS B C 1
ATOM 1695 O O . HIS B 1 35 ? 3.367 25.031 9.359 1 89.75 35 HIS B O 1
ATOM 1701 N N . THR B 1 36 ? 3.613 22.828 9.461 1 91.81 36 THR B N 1
ATOM 1702 C CA . THR B 1 36 ? 2.23 22.547 9.086 1 91.81 36 THR B CA 1
ATOM 1703 C C . THR B 1 36 ? 1.265 23.109 10.125 1 91.81 36 THR B C 1
ATOM 1705 O O . THR B 1 36 ? 0.25 23.719 9.766 1 91.81 36 THR B O 1
ATOM 1708 N N . PHE B 1 37 ? 1.672 22.922 11.367 1 93.44 37 PHE B N 1
ATOM 1709 C CA . PHE B 1 37 ? 0.875 23.484 12.461 1 93.44 37 PHE B CA 1
ATOM 1710 C C . PHE B 1 37 ? 0.747 24.984 12.32 1 93.44 37 PHE B C 1
ATOM 1712 O O . PHE B 1 37 ? -0.359 25.531 12.375 1 93.44 37 PHE B O 1
ATOM 1719 N N . GLU B 1 38 ? 1.803 25.656 12.078 1 93.88 38 GLU B N 1
ATOM 1720 C CA . GLU B 1 38 ? 1.822 27.109 11.961 1 93.88 38 GLU B CA 1
ATOM 1721 C C . GLU B 1 38 ? 1.033 27.578 10.742 1 93.88 38 GLU B C 1
ATOM 1723 O O . GLU B 1 38 ? 0.277 28.562 10.82 1 93.88 38 GLU B O 1
ATOM 1728 N N . ASN B 1 39 ? 1.216 26.906 9.656 1 93.94 39 ASN B N 1
ATOM 1729 C CA . ASN B 1 39 ? 0.51 27.266 8.438 1 93.94 39 ASN B CA 1
ATOM 1730 C C . ASN B 1 39 ? -1.001 27.141 8.602 1 93.94 39 ASN B C 1
ATOM 1732 O O . ASN B 1 39 ? -1.751 28.047 8.258 1 93.94 39 ASN B O 1
ATOM 1736 N N . LEU B 1 40 ? -1.434 26.047 9.219 1 94.94 40 LEU B N 1
ATOM 1737 C CA . LEU B 1 40 ? -2.857 25.719 9.242 1 94.94 40 LEU B CA 1
ATOM 1738 C C . LEU B 1 40 ? -3.564 26.484 10.359 1 94.94 40 LEU B C 1
ATOM 1740 O O . LEU B 1 40 ? -4.797 26.516 10.414 1 94.94 40 LEU B O 1
ATOM 1744 N N . GLN B 1 41 ? -2.787 27.094 11.164 1 93.69 41 GLN B N 1
ATOM 1745 C CA . GLN B 1 41 ? -3.383 28.016 12.133 1 93.69 41 GLN B CA 1
ATOM 1746 C C . GLN B 1 41 ? -3.967 29.25 11.445 1 93.69 41 GLN B C 1
ATOM 1748 O O . GLN B 1 41 ? -4.934 29.844 11.93 1 93.69 41 GLN B O 1
ATOM 1753 N N . LYS B 1 42 ? -3.365 29.562 10.297 1 92.44 42 LYS B N 1
ATOM 1754 C CA . LYS B 1 42 ? -3.717 30.828 9.656 1 92.44 42 LYS B CA 1
ATOM 1755 C C . LYS B 1 42 ? -4.414 30.594 8.32 1 92.44 42 LYS B C 1
ATOM 1757 O O . LYS B 1 42 ? -5.34 31.328 7.965 1 92.44 42 LYS B O 1
ATOM 1762 N N . ASP B 1 43 ? -4 29.609 7.633 1 92.56 43 ASP B N 1
ATOM 1763 C CA . ASP B 1 43 ? -4.465 29.391 6.266 1 92.56 43 ASP B CA 1
ATOM 1764 C C . ASP B 1 43 ? -5.895 28.859 6.246 1 92.56 43 ASP B C 1
ATOM 1766 O O . ASP B 1 43 ? -6.336 28.219 7.199 1 92.56 43 ASP B O 1
ATOM 1770 N N . GLY B 1 44 ? -6.59 29.156 5.141 1 94.69 44 GLY B N 1
ATOM 1771 C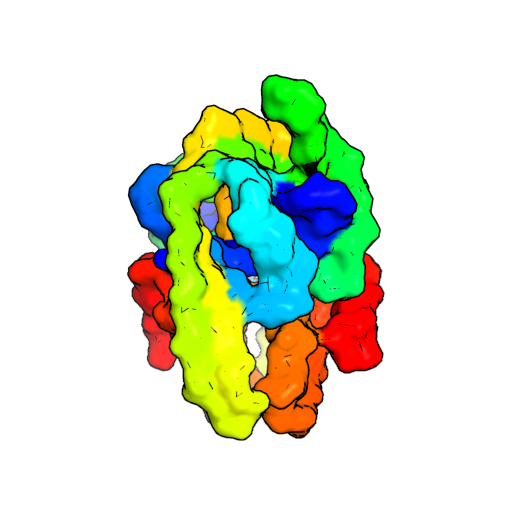 CA . GLY B 1 44 ? -7.957 28.688 4.996 1 94.69 44 GLY B CA 1
ATOM 1772 C C . GLY B 1 44 ? -8.062 27.391 4.199 1 94.69 44 GLY B C 1
ATOM 1773 O O . GLY B 1 44 ? -9.125 26.781 4.148 1 94.69 44 GLY B O 1
ATOM 1774 N N . PHE B 1 45 ? -6.898 27.062 3.576 1 96.31 45 PHE B N 1
ATOM 1775 C CA . PHE B 1 45 ? -6.91 25.906 2.695 1 96.31 45 PHE B CA 1
ATOM 1776 C C . PHE B 1 45 ? -5.602 25.125 2.805 1 96.31 45 PHE B C 1
ATOM 1778 O O . PHE B 1 45 ? -4.582 25.672 3.236 1 96.31 45 PHE B O 1
ATOM 1785 N N . TYR B 1 46 ? -5.645 23.938 2.516 1 96.94 46 TYR B N 1
ATOM 1786 C CA . TYR B 1 46 ? -4.473 23.109 2.246 1 96.94 46 TYR B CA 1
ATOM 1787 C C . TYR B 1 46 ? -4.785 22.062 1.19 1 96.94 46 TYR B C 1
ATOM 1789 O O . TYR B 1 46 ? -5.941 21.891 0.796 1 96.94 46 TYR B O 1
ATOM 1797 N N . ILE B 1 47 ? -3.797 21.531 0.676 1 97.88 47 ILE B N 1
ATOM 1798 C CA . ILE B 1 47 ? -4.02 20.438 -0.272 1 97.88 47 ILE B CA 1
ATOM 1799 C C . ILE B 1 47 ? -3.652 19.109 0.376 1 97.88 47 ILE B C 1
ATOM 1801 O O . ILE B 1 47 ? -2.613 18.984 1.03 1 97.88 47 ILE B O 1
ATOM 1805 N N . LEU B 1 48 ? -4.574 18.188 0.323 1 98.25 48 LEU B N 1
ATOM 1806 C CA . LEU B 1 48 ? -4.371 16.797 0.709 1 98.25 48 LEU B CA 1
ATOM 1807 C C . LEU B 1 48 ? -3.902 15.969 -0.481 1 98.25 48 LEU B C 1
ATOM 1809 O O . LEU B 1 48 ? -4.605 15.867 -1.487 1 98.25 48 LEU B O 1
ATOM 1813 N N . ASN B 1 49 ? -2.678 15.445 -0.399 1 97.81 49 ASN B N 1
ATOM 1814 C CA . ASN B 1 49 ? -2.107 14.586 -1.435 1 97.81 49 ASN B CA 1
ATOM 1815 C C . ASN B 1 49 ? -2.256 13.109 -1.085 1 97.81 49 ASN B C 1
ATOM 1817 O O . ASN B 1 49 ? -1.666 12.633 -0.112 1 97.81 49 ASN B O 1
ATOM 1821 N N . THR B 1 50 ? -3.109 12.398 -1.817 1 97.69 50 THR B N 1
ATOM 1822 C CA . THR B 1 50 ? -3.092 10.945 -1.803 1 97.69 50 THR B CA 1
ATOM 1823 C C . THR B 1 50 ? -1.962 10.406 -2.678 1 97.69 50 THR B C 1
ATOM 1825 O O . THR B 1 50 ? -1.938 10.648 -3.887 1 97.69 50 THR B O 1
ATOM 1828 N N . CYS B 1 51 ? -1.029 9.734 -2.029 1 96.56 51 CYS B N 1
ATOM 1829 C CA . CYS B 1 51 ? 0.152 9.344 -2.791 1 96.56 51 CYS B CA 1
ATOM 1830 C C . CYS B 1 51 ? 0.682 7.992 -2.32 1 96.56 51 CYS B C 1
ATOM 1832 O O . CYS B 1 51 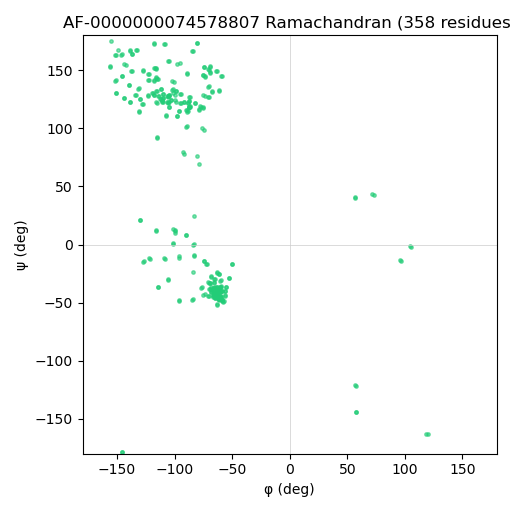? 0.05 7.324 -1.499 1 96.56 51 CYS B O 1
ATOM 1834 N N . SER B 1 52 ? 1.734 7.562 -2.889 1 95.62 52 SER B N 1
ATOM 1835 C CA . SER B 1 52 ? 2.303 6.25 -2.611 1 95.62 52 SER B CA 1
ATOM 1836 C C . SER B 1 52 ? 2.893 6.188 -1.206 1 95.62 52 SER B C 1
ATOM 1838 O O . SER B 1 52 ? 3.359 7.199 -0.678 1 95.62 52 SER B O 1
ATOM 1840 N N . PRO B 1 53 ? 2.93 4.957 -0.631 1 96.94 53 PRO B N 1
ATOM 1841 C CA . PRO B 1 53 ? 3.609 4.805 0.657 1 96.94 53 PRO B CA 1
ATOM 1842 C C . PRO B 1 53 ? 5.059 5.293 0.623 1 96.94 53 PRO B C 1
ATOM 1844 O O . PRO B 1 53 ? 5.539 5.871 1.6 1 96.94 53 PRO B O 1
ATOM 1847 N N . TYR B 1 54 ? 5.723 5.066 -0.491 1 95.69 54 TYR B N 1
ATOM 1848 C CA . TYR B 1 54 ? 7.098 5.539 -0.636 1 95.69 54 TYR B CA 1
ATOM 1849 C C . TYR B 1 54 ? 7.176 7.051 -0.465 1 95.69 54 TYR B C 1
ATOM 1851 O O . TYR B 1 54 ? 8.023 7.551 0.275 1 95.69 54 TYR B O 1
ATOM 1859 N N . LEU B 1 55 ? 6.32 7.746 -1.132 1 95.38 55 LEU B N 1
ATOM 1860 C CA . LEU B 1 55 ? 6.324 9.203 -1.065 1 95.38 55 LEU B CA 1
ATOM 1861 C C . LEU B 1 55 ? 5.957 9.688 0.334 1 95.38 55 LEU B C 1
ATOM 1863 O O . LEU B 1 55 ? 6.488 10.688 0.809 1 95.38 55 LEU B O 1
ATOM 1867 N N . ILE B 1 56 ? 5.027 9.039 1.04 1 96.88 56 ILE B N 1
ATOM 1868 C CA . ILE B 1 56 ? 4.668 9.352 2.418 1 96.88 56 ILE B CA 1
ATOM 1869 C C . ILE B 1 56 ? 5.906 9.258 3.309 1 96.88 56 ILE B C 1
ATOM 1871 O O . ILE B 1 56 ? 6.223 10.195 4.047 1 96.88 56 ILE B O 1
ATOM 1875 N N . ALA B 1 57 ? 6.609 8.172 3.168 1 96.62 57 ALA B N 1
ATOM 1876 C CA . ALA B 1 57 ? 7.797 7.949 3.986 1 96.62 57 ALA B CA 1
ATOM 1877 C C . ALA B 1 57 ? 8.883 8.977 3.664 1 96.62 57 ALA B C 1
ATOM 1879 O O . ALA B 1 57 ? 9.523 9.516 4.57 1 96.62 57 ALA B O 1
ATOM 1880 N N . LYS B 1 58 ? 9.055 9.203 2.418 1 95 58 LYS B N 1
ATOM 1881 C CA . LYS B 1 58 ? 10.062 10.156 1.97 1 95 58 LYS B CA 1
ATOM 1882 C C . LYS B 1 58 ? 9.781 11.547 2.52 1 95 58 LYS B C 1
ATOM 1884 O O . LYS B 1 58 ? 10.711 12.297 2.84 1 95 58 LYS B O 1
ATOM 1889 N N . SER B 1 59 ? 8.555 11.859 2.715 1 93.5 59 SER B N 1
ATOM 1890 C CA . SER B 1 59 ? 8.133 13.203 3.117 1 93.5 59 SER B CA 1
ATOM 1891 C C . SER B 1 59 ? 8.461 13.461 4.586 1 93.5 59 SER B C 1
ATOM 1893 O O . SER B 1 59 ? 8.367 14.602 5.051 1 93.5 59 SER B O 1
ATOM 1895 N N . VAL B 1 60 ? 8.773 12.438 5.297 1 90.94 60 VAL B N 1
ATOM 1896 C CA . VAL B 1 60 ? 9.18 12.617 6.688 1 90.94 60 VAL B CA 1
ATOM 1897 C C . VAL B 1 60 ? 10.547 13.281 6.75 1 90.94 60 VAL B C 1
ATOM 1899 O O . VAL B 1 60 ? 10.859 13.984 7.711 1 90.94 60 VAL B O 1
ATOM 1902 N N . LEU B 1 61 ? 11.414 13 5.766 1 87.62 61 LEU B N 1
ATOM 1903 C CA . LEU B 1 61 ? 12.812 13.43 5.797 1 87.62 61 LEU B CA 1
ATOM 1904 C C . LEU B 1 61 ? 12.945 14.852 5.266 1 87.62 61 LEU B C 1
ATOM 1906 O O . LEU B 1 61 ? 13.797 15.617 5.73 1 87.62 61 LEU B O 1
ATOM 1910 N N . ASP B 1 62 ? 12.312 15.078 4.141 1 75.31 62 ASP B N 1
ATOM 1911 C CA . ASP B 1 62 ? 12.523 16.438 3.645 1 75.31 62 ASP B CA 1
ATOM 1912 C C . ASP B 1 62 ? 11.305 16.938 2.863 1 75.31 62 ASP B C 1
ATOM 1914 O O . ASP B 1 62 ? 10.406 16.156 2.549 1 75.31 62 ASP B O 1
ATOM 1918 N N . ASP B 1 63 ? 11.469 18.219 2.693 1 70.88 63 ASP B N 1
ATOM 1919 C CA . ASP B 1 63 ? 10.398 18.953 2.041 1 70.88 63 ASP B CA 1
ATOM 1920 C C . ASP B 1 63 ? 10.711 19.203 0.567 1 70.88 63 ASP B C 1
ATOM 1922 O O . ASP B 1 63 ? 10.039 19.984 -0.098 1 70.88 63 ASP B O 1
ATOM 1926 N N . ALA B 1 64 ? 11.742 18.547 0.147 1 72.5 64 ALA B N 1
ATOM 1927 C CA . ALA B 1 64 ? 12.102 18.766 -1.253 1 72.5 64 ALA B CA 1
ATOM 1928 C C . ALA B 1 64 ? 11.219 17.938 -2.18 1 72.5 64 ALA B C 1
ATOM 1930 O O . ALA B 1 64 ? 11.594 16.828 -2.59 1 72.5 64 ALA B O 1
ATOM 1931 N N . GLY B 1 65 ? 10.023 18.406 -2.332 1 74.12 65 GLY B N 1
ATOM 1932 C CA . GLY B 1 65 ? 9.117 17.703 -3.223 1 74.12 65 GLY B CA 1
ATOM 1933 C C . GLY B 1 65 ? 9.039 18.312 -4.605 1 74.12 65 GLY B C 1
ATOM 1934 O O . GLY B 1 65 ? 9.523 19.438 -4.824 1 74.12 65 GLY B O 1
ATOM 1935 N N . ASP B 1 66 ? 8.688 17.547 -5.59 1 87.75 66 ASP B N 1
ATOM 1936 C CA . ASP B 1 66 ? 8.305 18.031 -6.914 1 87.75 66 ASP B CA 1
ATOM 1937 C C . ASP B 1 66 ? 6.914 18.656 -6.895 1 87.75 66 ASP B C 1
ATOM 1939 O O . ASP B 1 66 ? 5.91 17.953 -7.027 1 87.75 66 ASP B O 1
ATOM 1943 N N . TYR B 1 67 ? 6.891 20.062 -6.812 1 93.44 67 TYR B N 1
ATOM 1944 C CA . TYR B 1 67 ? 5.637 20.766 -6.559 1 93.44 67 TYR B CA 1
ATOM 1945 C C . TYR B 1 67 ? 5.055 21.344 -7.844 1 93.44 67 TYR B C 1
ATOM 1947 O O . TYR B 1 67 ? 5.797 21.797 -8.719 1 93.44 67 TYR B O 1
ATOM 1955 N N . GLU B 1 68 ? 3.83 21.234 -7.938 1 94.81 68 GLU B N 1
ATOM 1956 C CA . GLU B 1 68 ? 2.982 22.031 -8.805 1 94.81 68 GLU B CA 1
ATOM 1957 C C . GLU B 1 68 ? 1.98 22.859 -8 1 94.81 68 GLU B C 1
ATOM 1959 O O . GLU B 1 68 ? 1.916 22.734 -6.773 1 94.81 68 GLU B O 1
ATOM 1964 N N . TYR B 1 69 ? 1.251 23.75 -8.727 1 94.81 69 TYR B N 1
ATOM 1965 C CA . TYR B 1 69 ? 0.438 24.688 -7.945 1 94.81 69 TYR B CA 1
ATOM 1966 C C . TYR B 1 69 ? -0.987 24.734 -8.484 1 94.81 69 TYR B C 1
ATOM 1968 O O . TYR B 1 69 ? -1.201 24.719 -9.695 1 94.81 69 TYR B O 1
ATOM 1976 N N . LEU B 1 70 ? -1.873 24.688 -7.582 1 94.56 70 LEU B N 1
ATOM 1977 C CA . LEU B 1 70 ? -3.275 24.969 -7.871 1 94.56 70 LEU B CA 1
ATOM 1978 C C . LEU B 1 70 ? -3.609 26.422 -7.566 1 94.56 70 LEU B C 1
ATOM 1980 O O . LEU B 1 70 ? -3.281 26.938 -6.492 1 94.56 70 LEU B O 1
ATOM 1984 N N . ASP B 1 71 ? -4.199 27.078 -8.469 1 92.88 71 ASP B N 1
ATOM 1985 C CA . ASP B 1 71 ? -4.613 28.469 -8.258 1 92.88 71 ASP B CA 1
ATOM 1986 C C . ASP B 1 71 ? -6.016 28.531 -7.656 1 92.88 71 ASP B C 1
ATOM 1988 O O . ASP B 1 71 ? -6.98 28.062 -8.258 1 92.88 71 ASP B O 1
ATOM 1992 N N . ASN B 1 72 ? -6.098 29.016 -6.477 1 91.62 72 ASN B N 1
ATOM 1993 C CA . ASN B 1 72 ? -7.363 29.266 -5.793 1 91.62 72 ASN B CA 1
ATOM 1994 C C . ASN B 1 72 ? -7.582 30.75 -5.531 1 91.62 72 ASN B C 1
ATOM 1996 O O . ASN B 1 72 ? -7.199 31.266 -4.477 1 91.62 72 ASN B O 1
ATOM 2000 N N . ASP B 1 73 ? -8.258 31.422 -6.496 1 91 73 ASP B N 1
ATOM 2001 C CA . ASP B 1 73 ? -8.555 32.844 -6.406 1 91 73 ASP B CA 1
ATOM 2002 C C . ASP B 1 73 ? -7.273 33.656 -6.234 1 91 73 ASP B C 1
ATOM 2004 O O . ASP B 1 73 ? -7.18 34.5 -5.336 1 91 73 ASP B O 1
ATOM 2008 N N . GLY B 1 74 ? -6.254 33.312 -6.926 1 90.88 74 GLY B N 1
ATOM 2009 C CA . GLY B 1 74 ? -5.016 34.062 -6.922 1 90.88 74 GLY B CA 1
ATOM 2010 C C . GLY B 1 74 ? -3.984 33.531 -5.949 1 90.88 74 GLY B C 1
ATOM 2011 O O . GLY B 1 74 ? -2.832 33.969 -5.953 1 90.88 74 GLY B O 1
ATOM 2012 N N . ILE B 1 75 ? -4.414 32.688 -5.078 1 88.44 75 ILE B N 1
ATOM 2013 C CA . ILE B 1 75 ? -3.496 32.062 -4.125 1 88.44 75 ILE B CA 1
ATOM 2014 C C . ILE B 1 75 ? -2.984 30.75 -4.684 1 88.44 75 ILE B C 1
ATOM 2016 O O . ILE B 1 75 ? -3.775 29.859 -5.016 1 88.44 75 ILE B O 1
ATOM 2020 N N . LYS B 1 76 ? -1.67 30.688 -4.773 1 91.12 76 LYS B N 1
ATOM 2021 C CA . LYS B 1 76 ? -1.059 29.453 -5.246 1 91.12 76 LYS B CA 1
ATOM 2022 C C . LYS B 1 76 ? -0.822 28.469 -4.094 1 91.12 76 LYS B C 1
ATOM 2024 O O . LYS B 1 76 ? -0.07 28.781 -3.166 1 91.12 76 LYS B O 1
ATOM 2029 N N . ILE B 1 77 ? -1.442 27.375 -4.176 1 92 77 ILE B N 1
ATOM 2030 C CA . ILE B 1 77 ? -1.289 26.359 -3.148 1 92 77 ILE B CA 1
ATOM 2031 C C . ILE B 1 77 ? -0.52 25.156 -3.719 1 92 77 ILE B C 1
ATOM 2033 O O . ILE B 1 77 ? -0.924 24.578 -4.727 1 92 77 ILE B O 1
ATOM 2037 N N . PRO B 1 78 ? 0.556 24.812 -3.119 1 94.81 78 PRO B N 1
ATOM 2038 C CA . PRO B 1 78 ? 1.389 23.734 -3.676 1 94.81 78 PRO B CA 1
ATOM 2039 C C . PRO B 1 78 ? 0.775 22.359 -3.488 1 94.81 78 PRO B C 1
ATOM 2041 O O . PRO B 1 78 ? 0.074 22.109 -2.502 1 94.81 78 PRO B O 1
ATOM 2044 N N . TYR B 1 79 ? 0.975 21.484 -4.461 1 96.56 79 TYR B N 1
ATOM 2045 C CA . TYR B 1 79 ? 0.691 20.062 -4.328 1 96.56 79 TYR B CA 1
ATOM 2046 C C . TYR B 1 79 ? 1.805 19.219 -4.945 1 96.56 79 TYR B C 1
ATOM 2048 O O . TYR B 1 79 ? 2.688 19.75 -5.625 1 96.56 79 TYR B O 1
ATOM 2056 N N . LEU B 1 80 ? 1.867 17.969 -4.641 1 96.19 80 LEU B N 1
ATOM 2057 C CA . LEU B 1 80 ? 2.908 17.062 -5.121 1 96.19 80 LEU B CA 1
ATOM 2058 C C . LEU B 1 80 ? 2.529 16.469 -6.469 1 96.19 80 LEU B C 1
ATOM 2060 O O . LEU B 1 80 ? 1.513 15.781 -6.586 1 96.19 80 LEU B O 1
ATOM 2064 N N . LYS B 1 81 ? 3.41 16.594 -7.41 1 95.31 81 LYS B N 1
ATOM 2065 C CA . LYS B 1 81 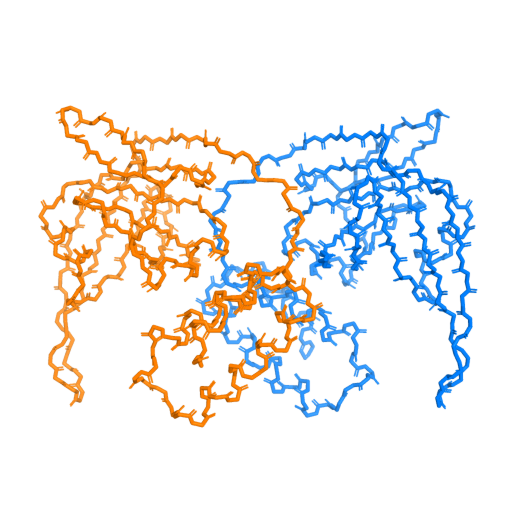? 3.141 16.172 -8.781 1 95.31 81 LYS B CA 1
ATOM 2066 C C . LYS B 1 81 ? 2.969 14.656 -8.867 1 95.31 81 LYS B C 1
ATOM 2068 O O . LYS B 1 81 ? 2.207 14.156 -9.703 1 95.31 81 LYS B O 1
ATOM 2073 N N . ASP B 1 82 ? 3.613 13.953 -8.016 1 94.31 82 ASP B N 1
ATOM 2074 C CA . ASP B 1 82 ? 3.641 12.5 -8.078 1 94.31 82 ASP B CA 1
ATOM 2075 C C . ASP B 1 82 ? 2.494 11.891 -7.273 1 94.31 82 ASP B C 1
ATOM 2077 O O . ASP B 1 82 ? 2.41 10.672 -7.125 1 94.31 82 ASP B O 1
ATOM 2081 N N . SER B 1 83 ? 1.575 12.734 -6.797 1 96.62 83 SER B N 1
ATOM 2082 C CA . SER B 1 83 ? 0.402 12.219 -6.094 1 96.62 83 SER B CA 1
ATOM 2083 C C . SER B 1 83 ? -0.555 11.523 -7.055 1 96.62 83 SER B C 1
ATOM 2085 O O . SER B 1 83 ? -0.537 11.789 -8.258 1 96.62 83 SER B O 1
ATOM 2087 N N . TYR B 1 84 ? -1.25 10.578 -6.531 1 97.12 84 TYR B N 1
ATOM 2088 C CA . TYR B 1 84 ? -2.328 9.977 -7.309 1 97.12 84 TYR B CA 1
ATOM 2089 C C . TYR B 1 84 ? -3.492 10.945 -7.469 1 97.12 84 TYR B C 1
ATOM 2091 O O . TYR B 1 84 ? -4.051 11.078 -8.562 1 97.12 84 TYR B O 1
ATOM 2099 N N . LYS B 1 85 ? -3.832 11.555 -6.445 1 97.75 85 LYS B N 1
ATOM 2100 C CA . LYS B 1 85 ? -4.961 12.477 -6.355 1 97.75 85 LYS B CA 1
ATOM 2101 C C . LYS B 1 85 ? -4.664 13.617 -5.391 1 97.75 85 LYS B C 1
ATOM 2103 O O . LYS B 1 85 ? -3.984 13.43 -4.383 1 97.75 85 LYS B O 1
ATOM 2108 N N . ILE B 1 86 ? -5.195 14.773 -5.75 1 98.25 86 ILE B N 1
ATOM 2109 C CA . ILE B 1 86 ? -5.117 15.898 -4.828 1 98.25 86 ILE B CA 1
ATOM 2110 C C . ILE B 1 86 ? -6.523 16.422 -4.523 1 98.25 86 ILE B C 1
ATOM 2112 O O . ILE B 1 86 ? -7.414 16.344 -5.375 1 98.25 86 ILE B O 1
ATOM 2116 N N . GLU B 1 87 ? -6.688 16.875 -3.355 1 98 87 GLU B N 1
ATOM 2117 C CA . GLU B 1 87 ? -7.926 17.5 -2.916 1 98 87 GLU B CA 1
ATOM 2118 C C . GLU B 1 87 ? -7.652 18.844 -2.246 1 98 87 GLU B C 1
ATOM 2120 O O . GLU B 1 87 ? -6.812 18.938 -1.348 1 98 87 GLU B O 1
ATOM 2125 N N . LEU B 1 88 ? -8.305 19.844 -2.773 1 98.31 88 LEU B N 1
ATOM 2126 C CA . LEU B 1 88 ? -8.289 21.125 -2.062 1 98.31 88 LEU B CA 1
ATOM 2127 C C . LEU B 1 88 ? -9.258 21.094 -0.882 1 98.31 88 LEU B C 1
ATOM 2129 O O . LEU B 1 88 ? -10.461 20.922 -1.066 1 98.31 88 LEU B O 1
ATOM 2133 N N . ILE B 1 89 ? -8.711 21.281 0.279 1 98.31 89 ILE B N 1
ATOM 2134 C CA . ILE B 1 89 ? -9.508 21.203 1.496 1 98.31 89 ILE B CA 1
ATOM 2135 C C . ILE B 1 89 ? -9.75 22.609 2.043 1 98.31 89 ILE B C 1
ATOM 2137 O O . ILE B 1 89 ? -8.805 23.359 2.266 1 98.31 89 ILE B O 1
ATOM 2141 N N . GLU B 1 90 ? -10.93 22.922 2.18 1 97.94 90 GLU B N 1
ATOM 2142 C CA . GLU B 1 90 ? -11.281 24.141 2.893 1 97.94 90 GLU B CA 1
ATOM 2143 C C . GLU B 1 90 ? -11.414 23.891 4.391 1 97.94 90 GLU B C 1
ATOM 2145 O O . GLU B 1 90 ? -12.18 23.031 4.816 1 97.94 90 GLU B O 1
ATOM 2150 N N . ILE B 1 91 ? -10.695 24.594 5.172 1 97.69 91 ILE B N 1
ATOM 2151 C CA . ILE B 1 91 ? -10.734 24.406 6.621 1 97.69 91 ILE B CA 1
ATOM 2152 C C . ILE B 1 91 ? -12.023 25.016 7.18 1 97.69 91 ILE B C 1
ATOM 2154 O O . ILE B 1 91 ? -12.336 26.172 6.914 1 97.69 91 ILE B O 1
ATOM 2158 N N . LYS B 1 92 ? -12.742 24.25 7.938 1 98.06 92 LYS B N 1
ATOM 2159 C CA . LYS B 1 92 ? -14.031 24.672 8.484 1 98.06 92 LYS B CA 1
ATOM 2160 C C . LYS B 1 92 ? -13.922 24.984 9.969 1 98.06 92 LYS B C 1
ATOM 2162 O O . LYS B 1 92 ? -14.672 25.828 10.484 1 98.06 92 LYS B O 1
ATOM 2167 N N . SER B 1 93 ? -13.023 24.312 10.633 1 97.31 93 SER B N 1
ATOM 2168 C CA . SER B 1 93 ? -12.844 24.594 12.055 1 97.31 93 SER B CA 1
ATOM 2169 C C . SER B 1 93 ? -11.438 24.203 12.516 1 97.31 93 SER B C 1
ATOM 2171 O O . SER B 1 93 ? -10.789 23.359 11.898 1 97.31 93 SER B O 1
ATOM 2173 N N . ARG B 1 94 ? -10.984 24.875 13.562 1 96.44 94 ARG B N 1
ATOM 2174 C CA . ARG B 1 94 ? -9.75 24.609 14.289 1 96.44 94 ARG B CA 1
ATOM 2175 C C . ARG B 1 94 ? -9.977 24.641 15.789 1 96.44 94 ARG B C 1
ATOM 2177 O O . ARG B 1 94 ? -10.672 25.516 16.297 1 96.44 94 ARG B O 1
ATOM 2184 N N . LYS B 1 95 ? -9.555 23.641 16.422 1 95.81 95 LYS B N 1
ATOM 2185 C CA . LYS B 1 95 ? -9.602 23.594 17.875 1 95.81 95 LYS B CA 1
ATOM 2186 C C . LYS B 1 95 ? -8.242 23.234 18.469 1 95.81 95 LYS B C 1
ATOM 2188 O O . LYS B 1 95 ? -7.652 22.219 18.078 1 95.81 95 LYS B O 1
ATOM 2193 N N . ILE B 1 96 ? -7.734 24.047 19.25 1 93.75 96 ILE B N 1
ATOM 2194 C CA . ILE B 1 96 ? -6.453 23.766 19.891 1 93.75 96 ILE B CA 1
ATOM 2195 C C . ILE B 1 96 ? -6.688 23.266 21.312 1 93.75 96 ILE B C 1
ATOM 2197 O O . ILE B 1 96 ? -7.426 23.891 22.078 1 93.75 96 ILE B O 1
ATOM 2201 N N . VAL B 1 97 ? -6.16 22.125 21.562 1 91.69 97 VAL B N 1
ATOM 2202 C CA . VAL B 1 97 ? -6.242 21.516 22.891 1 91.69 97 VAL B CA 1
ATOM 2203 C C . VAL B 1 97 ? -4.852 21.453 23.516 1 91.69 97 VAL B C 1
ATOM 2205 O O . VAL B 1 97 ? -3.875 21.109 22.844 1 91.69 97 VAL B O 1
ATOM 2208 N N . GLU B 1 98 ? -4.75 22 24.656 1 88.5 98 GLU B N 1
ATOM 2209 C CA . GLU B 1 98 ? -3.48 21.922 25.375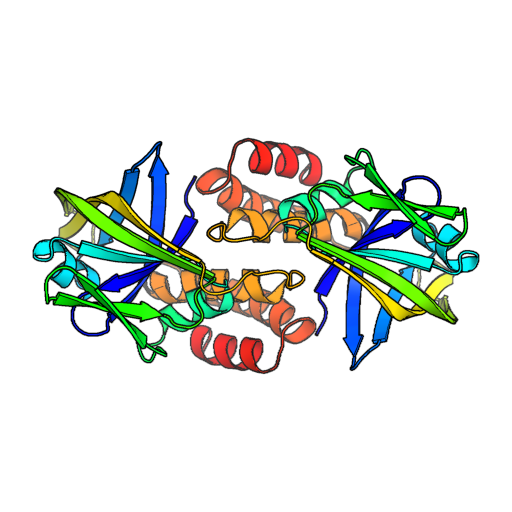 1 88.5 98 GLU B CA 1
ATOM 2210 C C . GLU B 1 98 ? -3.393 20.656 26.219 1 88.5 98 GLU B C 1
ATOM 2212 O O . GLU B 1 98 ? -4.367 20.266 26.859 1 88.5 98 GLU B O 1
ATOM 2217 N N . THR B 1 99 ? -2.418 19.844 25.875 1 77.94 99 THR B N 1
ATOM 2218 C CA . THR B 1 99 ? -2.201 18.641 26.672 1 77.94 99 THR B CA 1
ATOM 2219 C C . THR B 1 99 ? -0.956 18.781 27.547 1 77.94 99 THR B C 1
ATOM 2221 O O . THR B 1 99 ? 0.031 19.391 27.125 1 77.94 99 THR B O 1
ATOM 2224 N N . LYS B 1 100 ? -1.038 18.656 28.906 1 74.69 100 LYS B N 1
ATOM 2225 C CA . LYS B 1 100 ? 0.086 18.656 29.844 1 74.69 100 LYS B CA 1
ATOM 2226 C C . LYS B 1 100 ? 0.625 17.25 30.062 1 74.69 100 LYS B C 1
ATOM 2228 O O . LYS B 1 100 ? -0.146 16.312 30.281 1 74.69 100 LYS B O 1
ATOM 2233 N N . ASN B 1 101 ? 1.744 17.031 29.375 1 66.81 101 ASN B N 1
ATOM 2234 C CA . ASN B 1 101 ? 2.379 15.758 29.688 1 66.81 101 ASN B CA 1
ATOM 2235 C C . ASN B 1 101 ? 3.678 15.953 30.469 1 66.81 101 ASN B C 1
ATOM 2237 O O . ASN B 1 101 ? 3.957 17.047 30.953 1 66.81 101 ASN B O 1
ATOM 2241 N N . GLU B 1 102 ? 4.367 14.844 31 1 65.12 102 GLU B N 1
ATOM 2242 C CA . GLU B 1 102 ? 5.566 14.891 31.828 1 65.12 102 GLU B CA 1
ATOM 2243 C C . GLU B 1 102 ? 6.645 15.766 31.203 1 65.12 102 GLU B C 1
ATOM 2245 O O . GLU B 1 102 ? 7.559 16.219 31.891 1 65.12 102 GLU B O 1
ATOM 2250 N N . PHE B 1 103 ? 6.508 16.047 29.969 1 64.44 103 PHE B N 1
ATOM 2251 C CA . PHE B 1 103 ? 7.547 16.781 29.266 1 64.44 103 PHE B CA 1
ATOM 2252 C C . PHE B 1 103 ? 7.152 18.25 29.109 1 64.44 103 PHE B C 1
ATOM 2254 O O . PHE B 1 103 ? 7.91 19.047 28.547 1 64.44 103 PHE B O 1
ATOM 2261 N N . GLY B 1 104 ? 6.082 18.484 29.594 1 73.44 104 GLY B N 1
ATOM 2262 C CA . GLY B 1 104 ? 5.598 19.859 29.531 1 73.44 104 GLY B CA 1
ATOM 2263 C C . GLY B 1 104 ? 4.293 20 28.781 1 73.44 104 GLY B C 1
ATOM 2264 O O . GLY B 1 104 ? 3.5 19.047 28.719 1 73.44 104 GLY B O 1
ATOM 2265 N N . SER B 1 105 ? 4.039 21.203 28.422 1 78.31 105 SER B N 1
ATOM 2266 C CA . SER B 1 105 ? 2.783 21.5 27.734 1 78.31 105 SER B CA 1
ATOM 2267 C C . SER B 1 105 ? 2.922 21.344 26.234 1 78.31 105 SER B C 1
ATOM 2269 O O . SER B 1 105 ? 3.951 21.703 25.656 1 78.31 105 SER B O 1
ATOM 2271 N N . SER B 1 106 ? 2.133 20.5 25.641 1 84.44 106 SER B N 1
ATOM 2272 C CA . SER B 1 106 ? 2.076 20.359 24.188 1 84.44 106 SER B CA 1
ATOM 2273 C C . SER B 1 106 ? 0.702 20.75 23.641 1 84.44 106 SER B C 1
ATOM 2275 O O . SER B 1 106 ? -0.288 20.719 24.375 1 84.44 106 SER B O 1
ATOM 2277 N N . LYS B 1 107 ? 0.781 21.344 22.516 1 90.81 107 LYS B N 1
ATOM 2278 C CA . LYS B 1 107 ? -0.47 21.75 21.875 1 90.81 107 LYS B CA 1
ATOM 2279 C C . LYS B 1 107 ? -0.856 20.781 20.766 1 90.81 107 LYS B C 1
ATOM 2281 O O . LYS B 1 107 ? 0.004 20.312 20 1 90.81 107 LYS B O 1
ATOM 2286 N N . LEU B 1 108 ? -2.055 20.422 20.781 1 92.88 108 LEU B N 1
ATOM 2287 C CA . LEU B 1 108 ? -2.668 19.641 19.719 1 92.88 108 LEU B CA 1
ATOM 2288 C C . LEU B 1 108 ? -3.768 20.453 19.031 1 92.88 108 LEU B C 1
ATOM 2290 O O . LEU B 1 108 ? -4.676 20.969 19.688 1 92.88 108 LEU B O 1
ATOM 2294 N N . MET B 1 109 ? -3.645 20.625 17.797 1 95.88 109 MET B N 1
ATOM 2295 C CA . MET B 1 109 ? -4.695 21.297 17.016 1 95.88 109 MET B CA 1
ATOM 2296 C C . MET B 1 109 ? -5.508 20.266 16.219 1 95.88 109 MET B C 1
ATOM 2298 O O . MET B 1 109 ? -4.941 19.438 15.516 1 95.88 109 MET B O 1
ATOM 2302 N N . ILE B 1 110 ? -6.781 20.281 16.422 1 96.75 110 ILE B N 1
ATOM 2303 C CA . ILE B 1 110 ? -7.715 19.5 15.617 1 96.75 110 ILE B CA 1
ATOM 2304 C C . ILE B 1 110 ? -8.297 20.375 14.508 1 96.75 110 ILE B C 1
ATOM 2306 O O . ILE B 1 110 ? -8.969 21.359 14.773 1 96.75 110 ILE B O 1
ATOM 2310 N N . VAL B 1 111 ? -7.977 20.016 13.281 1 97.75 111 VAL B N 1
ATOM 2311 C CA . VAL B 1 111 ? -8.422 20.781 12.125 1 97.75 111 VAL B CA 1
ATOM 2312 C C . VAL B 1 111 ? -9.445 19.969 11.336 1 97.75 111 VAL B C 1
ATOM 2314 O O . VAL B 1 111 ? -9.188 18.828 10.961 1 97.75 111 VAL B O 1
ATOM 2317 N N . GLU B 1 112 ? -10.602 20.516 11.133 1 98.06 112 GLU B N 1
ATOM 2318 C CA . GLU B 1 112 ? -11.625 19.891 10.305 1 98.06 112 GLU B CA 1
ATOM 2319 C C . GLU B 1 112 ? -11.82 20.656 9 1 98.06 112 GLU B C 1
ATOM 2321 O O . GLU B 1 112 ? -11.906 21.891 9.008 1 98.06 112 GLU B O 1
ATOM 2326 N N . GLY B 1 113 ? -11.781 19.922 7.914 1 98.38 113 GLY B N 1
ATOM 2327 C CA . GLY B 1 113 ? -11.969 20.547 6.617 1 98.38 113 GLY B CA 1
ATOM 2328 C C . GLY B 1 113 ? -12.836 19.734 5.676 1 98.38 113 GLY B C 1
ATOM 2329 O O . GLY B 1 113 ? -13.188 18.594 5.984 1 98.38 113 GLY B O 1
ATOM 2330 N N . LYS B 1 114 ? -13.234 20.375 4.617 1 98.31 114 LYS B N 1
ATOM 2331 C CA . LYS B 1 114 ? -14.055 19.75 3.576 1 98.31 114 LYS B CA 1
ATOM 2332 C C . LYS B 1 114 ? -13.375 19.844 2.213 1 98.31 114 LYS B C 1
ATOM 2334 O O . LYS B 1 114 ? -12.93 20.922 1.814 1 98.31 114 LYS B O 1
ATOM 2339 N N . PRO B 1 115 ? -13.258 18.719 1.534 1 98.12 115 PRO B N 1
ATOM 2340 C CA . PRO B 1 115 ? -12.773 18.828 0.155 1 98.12 115 PRO B CA 1
ATOM 2341 C C . PRO B 1 115 ? -13.711 19.656 -0.73 1 98.12 115 PRO B C 1
ATOM 2343 O O . PRO B 1 115 ? -14.914 19.391 -0.773 1 98.12 115 PRO B O 1
ATOM 2346 N N . ILE B 1 116 ? -13.164 20.562 -1.468 1 97.5 116 ILE B N 1
ATOM 2347 C CA . ILE B 1 116 ? -14.008 21.406 -2.312 1 97.5 116 ILE B CA 1
ATOM 2348 C C . ILE B 1 116 ? -13.578 21.266 -3.771 1 97.5 116 ILE B C 1
ATOM 2350 O O . ILE B 1 116 ? -14.266 21.75 -4.676 1 97.5 116 ILE B O 1
ATOM 2354 N N . PHE B 1 117 ? -12.547 20.703 -4.016 1 97.56 117 PHE B N 1
ATOM 2355 C CA . PHE B 1 117 ? -12.016 20.422 -5.344 1 97.56 117 PHE B CA 1
ATOM 2356 C C . PHE B 1 117 ? -11.148 19.172 -5.32 1 97.56 117 PHE B C 1
ATOM 2358 O O . PHE B 1 117 ? -10.461 18.906 -4.336 1 97.56 117 PHE B O 1
ATOM 2365 N N . GLU B 1 118 ? -11.219 18.375 -6.297 1 96.94 118 GLU B N 1
ATOM 2366 C CA . GLU B 1 118 ? -10.367 17.203 -6.426 1 96.94 118 GLU B CA 1
ATOM 2367 C C . GLU B 1 118 ? -9.859 17.047 -7.855 1 96.94 118 GLU B C 1
ATOM 2369 O O . GLU B 1 118 ? -10.516 17.484 -8.805 1 96.94 118 GLU B O 1
ATOM 2374 N N . LYS B 1 119 ? -8.727 16.516 -7.996 1 97.12 119 LYS B N 1
ATOM 2375 C CA . LYS B 1 119 ? -8.117 16.219 -9.289 1 97.12 119 LYS B CA 1
ATOM 2376 C C . LYS B 1 119 ? -7.312 14.922 -9.234 1 97.12 119 LYS B C 1
ATOM 2378 O O . LYS B 1 119 ? -6.469 14.75 -8.352 1 97.12 119 LYS B O 1
ATOM 2383 N N . ILE B 1 120 ? -7.617 13.992 -10.141 1 96.69 120 ILE B N 1
ATOM 2384 C CA . ILE B 1 120 ? -6.805 12.789 -10.297 1 96.69 120 ILE B CA 1
ATOM 2385 C C . ILE B 1 120 ? -5.59 13.094 -11.172 1 96.69 120 ILE B C 1
ATOM 2387 O O . ILE B 1 120 ? -5.738 13.57 -12.297 1 96.69 120 ILE B O 1
ATOM 2391 N N . LEU B 1 121 ? -4.438 12.859 -10.617 1 96.44 121 LEU B N 1
ATOM 2392 C CA . LEU B 1 121 ? -3.213 13.172 -11.344 1 96.44 121 LEU B CA 1
ATOM 2393 C C . LEU B 1 121 ? -2.666 11.938 -12.047 1 96.44 121 LEU B C 1
ATOM 2395 O O . LEU B 1 121 ? -2.275 12 -13.211 1 96.44 121 LEU B O 1
ATOM 2399 N N . ASN B 1 122 ? -2.592 10.844 -11.281 1 93.5 122 ASN B N 1
ATOM 2400 C CA . ASN B 1 122 ? -2.01 9.594 -11.75 1 93.5 122 ASN B CA 1
ATOM 2401 C C . ASN B 1 122 ? -2.832 8.391 -11.289 1 93.5 122 ASN B C 1
ATOM 2403 O O . ASN B 1 122 ? -3.131 8.25 -10.102 1 93.5 122 ASN B O 1
ATOM 2407 N N . CYS B 1 123 ? -3.275 7.617 -12.211 1 90 123 CYS B N 1
ATOM 2408 C CA . CYS B 1 123 ? -3.936 6.367 -11.852 1 90 123 CYS B CA 1
ATOM 2409 C C . CYS B 1 123 ? -2.92 5.324 -11.398 1 90 123 CYS B C 1
ATOM 2411 O O . CYS B 1 123 ? -2.049 4.922 -12.172 1 90 123 CYS B O 1
ATOM 2413 N N . ASN B 1 124 ? -3.076 4.934 -10.148 1 88.81 124 ASN B N 1
ATOM 2414 C CA . ASN B 1 124 ? -2.143 3.938 -9.633 1 88.81 124 ASN B CA 1
ATOM 2415 C C . ASN B 1 124 ? -2.613 2.518 -9.93 1 88.81 124 ASN B C 1
ATOM 2417 O O . ASN B 1 124 ? -3.693 2.111 -9.5 1 88.81 124 ASN B O 1
ATOM 2421 N N . THR B 1 125 ? -1.82 1.792 -10.672 1 91.38 125 THR B N 1
ATOM 2422 C CA . THR B 1 125 ? -2.111 0.393 -10.969 1 91.38 125 THR B CA 1
ATOM 2423 C C . THR B 1 125 ? -0.893 -0.483 -10.688 1 91.38 125 THR B C 1
ATOM 2425 O O . THR B 1 125 ? -0.757 -1.566 -11.258 1 91.38 125 THR B O 1
ATOM 2428 N N . SER B 1 126 ? -0.049 0.041 -9.883 1 91.81 126 SER B N 1
ATOM 2429 C CA . SER B 1 126 ? 1.161 -0.715 -9.578 1 91.81 126 SER B CA 1
ATOM 2430 C C . SER B 1 126 ? 0.871 -1.86 -8.617 1 91.81 126 SER B C 1
ATOM 2432 O O . SER B 1 126 ? 0.019 -1.734 -7.734 1 91.81 126 SER B O 1
ATOM 2434 N N . ALA B 1 127 ? 1.604 -2.939 -8.82 1 95.38 127 ALA B N 1
ATOM 2435 C CA . ALA B 1 127 ? 1.514 -4.051 -7.883 1 95.38 127 ALA B CA 1
ATOM 2436 C C . ALA B 1 127 ? 2.119 -3.68 -6.531 1 95.38 127 ALA B C 1
ATOM 2438 O O . ALA B 1 127 ? 3.068 -2.896 -6.465 1 95.38 127 ALA B O 1
ATOM 2439 N N . TYR B 1 128 ? 1.556 -4.25 -5.559 1 96.44 128 TYR B N 1
ATOM 2440 C CA . TYR B 1 128 ? 1.99 -3.959 -4.199 1 96.44 128 TYR B CA 1
ATOM 2441 C C . TYR B 1 128 ? 3.365 -4.559 -3.926 1 96.44 128 TYR B C 1
ATOM 2443 O O . TYR B 1 128 ? 3.637 -5.699 -4.301 1 96.44 128 TYR B O 1
ATOM 2451 N N . ASN B 1 129 ? 4.238 -3.805 -3.305 1 97.19 129 ASN B N 1
ATOM 2452 C CA . ASN B 1 129 ? 5.547 -4.219 -2.809 1 97.19 129 ASN B CA 1
ATOM 2453 C C . ASN B 1 129 ? 5.641 -4.078 -1.293 1 97.19 129 ASN B C 1
ATOM 2455 O O . ASN B 1 129 ? 5.367 -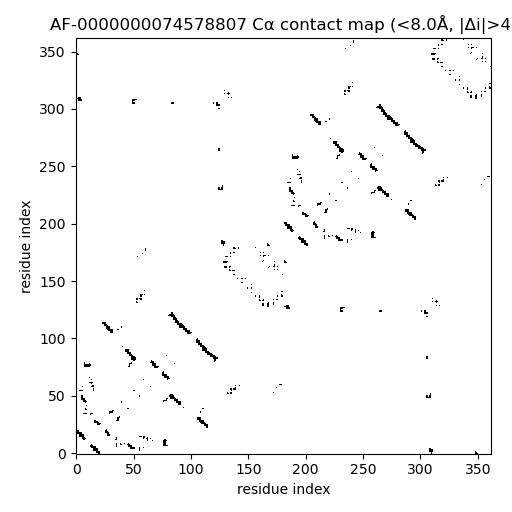3.01 -0.745 1 97.19 129 ASN B O 1
ATOM 2459 N N . ARG B 1 130 ? 6.055 -5.121 -0.663 1 97.62 130 ARG B N 1
ATOM 2460 C CA . ARG B 1 130 ? 6.066 -5.129 0.797 1 97.62 130 ARG B CA 1
ATOM 2461 C C . ARG B 1 130 ? 7.02 -4.074 1.345 1 97.62 130 ARG B C 1
ATOM 2463 O O . ARG B 1 130 ? 6.887 -3.641 2.49 1 97.62 130 ARG B O 1
ATOM 2470 N N . ALA B 1 131 ? 8 -3.678 0.573 1 97.94 131 ALA B N 1
ATOM 2471 C CA . ALA B 1 131 ? 8.906 -2.617 1.012 1 97.94 131 ALA B CA 1
ATOM 2472 C C . ALA B 1 131 ? 8.148 -1.312 1.238 1 97.94 131 ALA B C 1
ATOM 2474 O O . ALA B 1 131 ? 8.57 -0.478 2.045 1 97.94 131 ALA B O 1
ATOM 2475 N N . ASP B 1 132 ? 7.055 -1.176 0.572 1 97.19 132 ASP B N 1
ATOM 2476 C CA . ASP B 1 132 ? 6.246 0.027 0.729 1 97.19 132 ASP B CA 1
ATOM 2477 C C . ASP B 1 132 ? 5.719 0.152 2.158 1 97.19 132 ASP B C 1
ATOM 2479 O O . ASP B 1 132 ? 5.863 1.201 2.789 1 97.19 132 ASP B O 1
ATOM 2483 N N . GLY B 1 133 ? 5.117 -0.89 2.617 1 97.38 133 GLY B N 1
ATOM 2484 C CA . GLY B 1 133 ? 4.66 -0.873 3.998 1 97.38 133 GLY B CA 1
ATOM 2485 C C . GLY B 1 133 ? 5.789 -0.71 5 1 97.38 133 GLY B C 1
ATOM 2486 O O . GLY B 1 133 ? 5.652 0.018 5.984 1 97.38 133 GLY B O 1
ATOM 2487 N N . ALA B 1 134 ? 6.871 -1.335 4.719 1 97.56 134 ALA B N 1
ATOM 2488 C CA . ALA B 1 134 ? 8 -1.338 5.645 1 97.56 134 ALA B CA 1
ATOM 2489 C C . ALA B 1 134 ? 8.594 0.06 5.789 1 97.56 134 ALA B C 1
ATOM 2491 O O . ALA B 1 134 ? 8.914 0.492 6.898 1 97.56 134 ALA B O 1
ATOM 2492 N N . VAL B 1 135 ? 8.727 0.775 4.707 1 97.38 135 VAL B N 1
ATOM 2493 C CA . VAL B 1 135 ? 9.344 2.098 4.789 1 97.38 135 VAL B CA 1
ATOM 2494 C C . VAL B 1 135 ? 8.406 3.055 5.527 1 97.38 135 VAL B C 1
ATOM 2496 O O . VAL B 1 135 ? 8.867 3.963 6.227 1 97.38 135 VAL B O 1
ATOM 2499 N N . VAL B 1 136 ? 7.121 2.904 5.402 1 97.38 136 VAL B N 1
ATOM 2500 C CA . VAL B 1 136 ? 6.184 3.744 6.145 1 97.38 136 VAL B CA 1
ATOM 2501 C C . VAL B 1 136 ? 6.324 3.479 7.641 1 97.38 136 VAL B C 1
ATOM 2503 O O . VAL B 1 136 ? 6.371 4.414 8.445 1 97.38 136 VAL B O 1
ATOM 2506 N N . GLU B 1 137 ? 6.371 2.191 8.016 1 96.44 137 GLU B N 1
ATOM 2507 C CA . GLU B 1 137 ? 6.566 1.861 9.422 1 96.44 137 GLU B CA 1
ATOM 2508 C C . GLU B 1 137 ? 7.867 2.449 9.953 1 96.44 137 GLU B C 1
ATOM 2510 O O . GLU B 1 137 ? 7.926 2.928 11.086 1 96.44 137 GLU B O 1
ATOM 2515 N N . MET B 1 138 ? 8.883 2.381 9.125 1 95.81 138 MET B N 1
ATOM 2516 C CA . MET B 1 138 ? 10.156 2.973 9.523 1 95.81 138 MET B CA 1
ATOM 2517 C C . MET B 1 138 ? 10.023 4.48 9.711 1 95.81 138 MET B C 1
ATOM 2519 O O . MET B 1 138 ? 10.594 5.051 10.648 1 95.81 138 MET B O 1
ATOM 2523 N N . ALA B 1 139 ? 9.336 5.117 8.828 1 94.75 139 ALA B N 1
ATOM 2524 C CA . ALA B 1 139 ? 9.102 6.555 8.914 1 94.75 139 ALA B CA 1
ATOM 2525 C C . ALA B 1 139 ? 8.352 6.91 10.195 1 94.75 139 ALA B C 1
ATOM 2527 O O . ALA B 1 139 ? 8.633 7.934 10.82 1 94.75 139 ALA B O 1
ATOM 2528 N N . VAL B 1 140 ? 7.363 6.086 10.555 1 92.69 140 VAL B N 1
ATOM 2529 C CA . VAL B 1 140 ? 6.609 6.293 11.789 1 92.69 140 VAL B CA 1
ATOM 2530 C C . VAL B 1 140 ? 7.551 6.227 12.984 1 92.69 140 VAL B C 1
ATOM 2532 O O . VAL B 1 140 ? 7.48 7.07 13.883 1 92.69 140 VAL B O 1
ATOM 2535 N N . LEU B 1 141 ? 8.445 5.23 13.031 1 91.19 141 LEU B N 1
ATOM 2536 C CA . LEU B 1 141 ? 9.43 5.098 14.102 1 91.19 141 LEU B CA 1
ATOM 2537 C C . LEU B 1 141 ? 10.359 6.309 14.148 1 91.19 141 LEU B C 1
ATOM 2539 O O . LEU B 1 141 ? 10.641 6.84 15.219 1 91.19 141 LEU B O 1
ATOM 2543 N N . TYR B 1 142 ? 10.805 6.672 12.984 1 89.38 142 TYR B N 1
ATOM 2544 C CA . TYR B 1 142 ? 11.695 7.816 12.852 1 89.38 142 TYR B CA 1
ATOM 2545 C C . TYR B 1 142 ? 11.078 9.07 13.453 1 89.38 142 TYR B C 1
ATOM 2547 O O . TYR B 1 142 ? 11.742 9.82 14.164 1 89.38 142 TYR B O 1
ATOM 2555 N N . SER B 1 143 ? 9.805 9.266 13.156 1 83.69 143 SER B N 1
ATOM 2556 C CA . SER B 1 143 ? 9.109 10.477 13.594 1 83.69 143 SER B CA 1
ATOM 2557 C C . SER B 1 143 ? 8.852 10.445 15.102 1 83.69 143 SER B C 1
ATOM 2559 O O . SER B 1 143 ? 8.617 11.492 15.711 1 83.69 143 SER B O 1
ATOM 2561 N N . ARG B 1 144 ? 8.945 9.242 15.758 1 79.75 144 ARG B N 1
ATOM 2562 C CA . ARG B 1 144 ? 8.648 9.117 17.172 1 79.75 144 ARG B CA 1
ATOM 2563 C C . ARG B 1 144 ? 9.891 8.695 17.969 1 79.75 144 ARG B C 1
ATOM 2565 O O . ARG B 1 144 ? 9.781 8.219 19.094 1 79.75 144 ARG B O 1
ATOM 2572 N N . LYS B 1 145 ? 10.969 8.719 17.469 1 78 145 LYS B N 1
ATOM 2573 C CA . LYS B 1 145 ? 12.211 8.156 18 1 78 145 LYS B CA 1
ATOM 2574 C C . LYS B 1 145 ? 12.461 8.656 19.422 1 78 145 LYS B C 1
ATOM 2576 O O . LYS B 1 145 ? 13.055 7.949 20.234 1 78 145 LYS B O 1
ATOM 2581 N N . ASN B 1 146 ? 12.023 9.734 19.734 1 72.94 146 ASN B N 1
ATOM 2582 C CA . ASN B 1 146 ? 12.266 10.281 21.062 1 72.94 146 ASN B CA 1
ATOM 2583 C C . ASN B 1 146 ? 11.266 9.75 22.094 1 72.94 146 ASN B C 1
ATOM 2585 O O . ASN B 1 146 ? 11.391 10.023 23.281 1 72.94 146 ASN B O 1
ATOM 2589 N N . MET B 1 147 ? 10.344 8.891 21.672 1 70.19 147 MET B N 1
ATOM 2590 C CA . MET B 1 147 ? 9.273 8.406 22.531 1 70.19 147 MET B CA 1
ATOM 2591 C C . MET B 1 147 ? 9.484 6.938 22.891 1 70.19 147 MET B C 1
ATOM 2593 O O . MET B 1 147 ? 8.828 6.414 23.797 1 70.19 147 MET B O 1
ATOM 2597 N N . ILE B 1 148 ? 10.398 6.188 22.266 1 72.69 148 ILE B N 1
ATOM 2598 C CA . ILE B 1 148 ? 10.586 4.746 22.406 1 72.69 148 ILE B CA 1
ATOM 2599 C C . ILE B 1 148 ? 12.039 4.441 22.734 1 72.69 148 ILE B C 1
ATOM 2601 O O . ILE B 1 148 ? 12.938 5.223 22.406 1 72.69 148 ILE B O 1
ATOM 2605 N N . SER B 1 149 ? 12.188 3.305 23.516 1 79.31 149 SER B N 1
ATOM 2606 C CA . SER B 1 149 ? 13.555 2.916 23.844 1 79.31 149 SER B CA 1
ATOM 2607 C C . SER B 1 149 ? 14.375 2.666 22.578 1 79.31 149 SER B C 1
ATOM 2609 O O . SER B 1 149 ? 13.852 2.172 21.578 1 79.31 149 SER B O 1
ATOM 2611 N N . LYS B 1 150 ? 15.633 3.041 22.719 1 83.12 150 LYS B N 1
ATOM 2612 C CA . LYS B 1 150 ? 16.547 2.875 21.594 1 83.12 150 LYS B CA 1
ATOM 2613 C C . LYS B 1 150 ? 16.656 1.411 21.172 1 83.12 150 LYS B C 1
ATOM 2615 O O . LYS B 1 150 ? 16.734 1.104 19.984 1 83.12 150 LYS B O 1
ATOM 2620 N N . GLU B 1 151 ? 16.594 0.547 22.141 1 82.5 151 GLU B N 1
ATOM 2621 C CA . GLU B 1 151 ? 16.719 -0.879 21.859 1 82.5 151 GLU B CA 1
ATOM 2622 C C . GLU B 1 151 ? 15.523 -1.383 21.047 1 82.5 151 GLU B C 1
ATOM 2624 O O . GLU B 1 151 ? 15.695 -2.074 20.031 1 82.5 151 GLU B O 1
ATOM 2629 N N . GLU B 1 152 ? 14.359 -0.982 21.438 1 80.25 152 GLU B N 1
ATOM 2630 C CA . GLU B 1 152 ? 13.148 -1.398 20.734 1 80.25 152 GLU B CA 1
ATOM 2631 C C . GLU B 1 152 ? 13.109 -0.843 19.312 1 80.25 152 GLU B C 1
ATOM 2633 O O . GLU B 1 152 ? 12.727 -1.544 18.391 1 80.25 152 GLU B O 1
ATOM 2638 N N . ILE B 1 153 ? 13.562 0.285 19.156 1 85.5 153 ILE B N 1
ATOM 2639 C CA . ILE B 1 153 ? 13.586 0.931 17.844 1 85.5 153 ILE B CA 1
ATOM 2640 C C . ILE B 1 153 ? 14.578 0.209 16.938 1 85.5 153 ILE B C 1
ATOM 2642 O O . ILE B 1 153 ? 14.258 -0.105 15.789 1 85.5 153 ILE B O 1
ATOM 2646 N N . ASN B 1 154 ? 15.672 -0.144 17.531 1 88.06 154 ASN B N 1
ATOM 2647 C CA . ASN B 1 154 ? 16.719 -0.782 16.75 1 88.06 154 ASN B CA 1
ATOM 2648 C C . ASN B 1 154 ? 16.281 -2.154 16.234 1 88.06 154 ASN B C 1
ATOM 2650 O O . ASN B 1 154 ? 16.562 -2.521 15.102 1 88.06 154 ASN B O 1
ATOM 2654 N N . ASP B 1 155 ? 15.617 -2.895 17.094 1 88.56 155 ASP B N 1
ATOM 2655 C CA . ASP B 1 155 ? 15.141 -4.215 16.688 1 88.56 155 ASP B CA 1
ATOM 2656 C C . ASP B 1 155 ? 14.109 -4.113 15.562 1 88.56 155 ASP B C 1
ATOM 2658 O O . ASP B 1 155 ? 14.156 -4.879 14.602 1 88.56 155 ASP B O 1
ATOM 2662 N N . GLU B 1 156 ? 13.266 -3.143 15.727 1 90.06 156 GLU B N 1
ATOM 2663 C CA . GLU B 1 156 ? 12.219 -2.965 14.727 1 90.06 156 GLU B CA 1
ATOM 2664 C C . GLU B 1 156 ? 12.805 -2.48 13.398 1 90.06 156 GLU B C 1
ATOM 2666 O O . GLU B 1 156 ? 12.422 -2.961 12.336 1 90.06 156 GLU B O 1
ATOM 2671 N N . ILE B 1 157 ? 13.742 -1.654 13.492 1 93.62 157 ILE B N 1
ATOM 2672 C CA . ILE B 1 157 ? 14.383 -1.125 12.289 1 93.62 157 ILE B CA 1
ATOM 2673 C C . ILE B 1 157 ? 15.117 -2.246 11.562 1 93.62 157 ILE B C 1
ATOM 2675 O O . ILE B 1 157 ? 15.047 -2.352 10.336 1 93.62 157 ILE B O 1
ATOM 2679 N N . THR B 1 158 ? 15.781 -3.059 12.352 1 93.94 158 THR B N 1
ATOM 2680 C CA . THR B 1 158 ? 16.516 -4.176 11.766 1 93.94 158 THR B CA 1
ATOM 2681 C C . THR B 1 158 ? 15.562 -5.117 11.031 1 93.94 158 THR B C 1
ATOM 2683 O O . THR B 1 158 ? 15.844 -5.543 9.914 1 93.94 158 THR B O 1
ATOM 2686 N N . ARG B 1 159 ? 14.5 -5.398 11.641 1 93.19 159 ARG B N 1
ATOM 2687 C CA . ARG B 1 159 ? 13.5 -6.273 11.039 1 93.19 159 ARG B CA 1
ATOM 2688 C C . ARG B 1 159 ? 12.953 -5.68 9.75 1 93.19 159 ARG B C 1
ATOM 2690 O O . ARG B 1 159 ? 12.852 -6.371 8.734 1 93.19 159 ARG B O 1
ATOM 2697 N N . LEU B 1 160 ? 12.609 -4.449 9.75 1 96.5 160 LEU B N 1
ATOM 2698 C CA . LEU B 1 160 ? 12.055 -3.764 8.586 1 96.5 160 LEU B CA 1
ATOM 2699 C C . LEU B 1 160 ? 13.086 -3.67 7.469 1 96.5 160 LEU B C 1
ATOM 2701 O O . LEU B 1 160 ? 12.75 -3.855 6.293 1 96.5 160 LEU B O 1
ATOM 2705 N N . MET B 1 161 ? 14.32 -3.443 7.863 1 96.94 161 MET B N 1
ATOM 2706 C CA . MET B 1 161 ? 15.398 -3.352 6.887 1 96.94 161 MET B CA 1
ATOM 2707 C C . MET B 1 161 ? 15.586 -4.672 6.148 1 96.94 161 MET B C 1
ATOM 2709 O O . MET B 1 161 ? 15.875 -4.688 4.949 1 96.94 161 MET B O 1
ATOM 2713 N N . LYS B 1 162 ? 15.414 -5.727 6.82 1 95.94 162 LYS B N 1
ATOM 2714 C CA . LYS B 1 162 ? 15.523 -7.039 6.195 1 95.94 162 LYS B CA 1
ATOM 2715 C C . LYS B 1 162 ? 14.477 -7.215 5.098 1 95.94 162 LYS B C 1
ATOM 2717 O O . LYS B 1 162 ? 14.789 -7.695 4.008 1 95.94 162 LYS B O 1
ATOM 2722 N N . ILE B 1 163 ? 13.281 -6.832 5.383 1 96.25 163 ILE B N 1
ATOM 2723 C CA . ILE B 1 163 ? 12.203 -6.91 4.402 1 96.25 163 ILE B CA 1
ATOM 2724 C C . ILE B 1 163 ? 12.539 -6.035 3.199 1 96.25 163 ILE B C 1
ATOM 2726 O O . ILE B 1 163 ? 12.461 -6.484 2.053 1 96.25 163 ILE B O 1
ATOM 2730 N N . ILE B 1 164 ? 12.969 -4.801 3.402 1 97.81 164 ILE B N 1
ATOM 2731 C CA . ILE B 1 164 ? 13.219 -3.809 2.361 1 97.81 164 ILE B CA 1
ATOM 2732 C C . ILE B 1 164 ? 14.359 -4.277 1.461 1 97.81 164 ILE B C 1
ATOM 2734 O O . ILE B 1 164 ? 14.266 -4.191 0.234 1 97.81 164 ILE B O 1
ATOM 2738 N N . LYS B 1 165 ? 15.383 -4.801 2.082 1 96.94 165 LYS B N 1
ATOM 2739 C CA . LYS B 1 165 ? 16.516 -5.281 1.309 1 96.94 165 LYS B CA 1
ATOM 2740 C C . LYS B 1 165 ? 16.141 -6.48 0.447 1 96.94 165 LYS B C 1
ATOM 2742 O O . LYS B 1 165 ? 16.672 -6.656 -0.651 1 96.94 165 LYS B O 1
ATOM 2747 N N . LYS B 1 166 ? 15.25 -7.234 0.952 1 94.88 166 LYS B N 1
ATOM 2748 C CA . LYS B 1 166 ? 14.875 -8.469 0.273 1 94.88 166 LYS B CA 1
ATOM 2749 C C . LYS B 1 166 ? 13.961 -8.18 -0.916 1 94.88 166 LYS B C 1
ATOM 2751 O O . LYS B 1 166 ? 14.07 -8.82 -1.962 1 94.88 166 LYS B O 1
ATOM 2756 N N . VAL B 1 167 ? 13.062 -7.227 -0.805 1 95.94 167 VAL B N 1
ATOM 2757 C CA . VAL B 1 167 ? 12.016 -7.164 -1.82 1 95.94 167 VAL B CA 1
ATOM 2758 C C . VAL B 1 167 ? 11.969 -5.762 -2.428 1 95.94 167 VAL B C 1
ATOM 2760 O O . VAL B 1 167 ? 11.289 -5.535 -3.432 1 95.94 167 VAL B O 1
ATOM 2763 N N . GLY B 1 168 ? 12.586 -4.766 -1.837 1 96.25 168 GLY B N 1
ATOM 2764 C CA . GLY B 1 168 ? 12.453 -3.377 -2.252 1 96.25 168 GLY B CA 1
ATOM 2765 C C . GLY B 1 168 ? 13.398 -2.998 -3.375 1 96.25 168 GLY B C 1
ATOM 2766 O O . GLY B 1 168 ? 14.328 -3.748 -3.695 1 96.25 168 GLY B O 1
ATOM 2767 N N . SER B 1 169 ? 13.156 -1.858 -3.988 1 94.94 169 SER B N 1
ATOM 2768 C CA . SER B 1 169 ? 14.031 -1.272 -5 1 94.94 169 SER B CA 1
ATOM 2769 C C . SER B 1 169 ? 15.211 -0.546 -4.359 1 94.94 169 SER B C 1
ATOM 2771 O O . SER B 1 169 ? 15.266 -0.397 -3.139 1 94.94 169 SER B O 1
ATOM 2773 N N . LYS B 1 170 ? 16.125 -0.118 -5.258 1 95.81 170 LYS B N 1
ATOM 2774 C CA . LYS B 1 170 ? 17.25 0.701 -4.797 1 95.81 170 LYS B CA 1
ATOM 2775 C C . LYS B 1 170 ? 16.75 1.948 -4.07 1 95.81 170 LYS B C 1
ATOM 2777 O O . LYS B 1 170 ? 17.328 2.35 -3.057 1 95.81 170 LYS B O 1
ATOM 2782 N N . ASN B 1 171 ? 15.703 2.572 -4.559 1 95.5 171 ASN B N 1
ATOM 2783 C CA . ASN B 1 171 ? 15.141 3.764 -3.936 1 95.5 171 ASN B CA 1
ATOM 2784 C C . ASN B 1 171 ? 14.617 3.467 -2.533 1 95.5 171 ASN B C 1
ATOM 2786 O O . ASN B 1 171 ? 14.812 4.262 -1.612 1 95.5 171 ASN B O 1
ATOM 2790 N N . HIS B 1 172 ? 13.961 2.316 -2.363 1 96.75 172 HIS B N 1
ATOM 2791 C CA . HIS B 1 172 ? 13.484 1.919 -1.043 1 96.75 172 HIS B CA 1
ATOM 2792 C C . HIS B 1 172 ? 14.641 1.775 -0.06 1 96.75 172 HIS B C 1
ATOM 2794 O O . HIS B 1 172 ? 14.555 2.248 1.076 1 96.75 172 HIS B O 1
ATOM 2800 N N . ILE B 1 173 ? 15.68 1.134 -0.532 1 97.31 173 ILE B N 1
ATOM 2801 C CA . ILE B 1 173 ? 16.828 0.852 0.325 1 97.31 173 ILE B CA 1
ATOM 2802 C C . ILE B 1 173 ? 17.5 2.16 0.737 1 97.31 173 ILE B C 1
ATOM 2804 O O . ILE B 1 173 ? 17.828 2.355 1.91 1 97.31 173 ILE B O 1
ATOM 2808 N N . GLU B 1 174 ? 17.688 3.033 -0.163 1 96.62 174 GLU B N 1
ATOM 2809 C CA . GLU B 1 174 ? 18.297 4.328 0.126 1 96.62 174 GLU B CA 1
ATOM 2810 C C . GLU B 1 174 ? 17.453 5.125 1.121 1 96.62 174 GLU B C 1
ATOM 2812 O O . GLU B 1 174 ? 17.984 5.719 2.059 1 96.62 174 GLU B O 1
ATOM 2817 N N . LEU B 1 175 ? 16.172 5.156 0.868 1 95.69 175 LEU B N 1
ATOM 2818 C CA . LEU B 1 175 ? 15.273 5.844 1.791 1 95.69 175 LEU B CA 1
ATOM 2819 C C . LEU B 1 175 ? 15.352 5.227 3.184 1 95.69 175 LEU B C 1
ATOM 2821 O O . LEU B 1 175 ? 15.438 5.949 4.184 1 95.69 175 LEU B O 1
ATOM 2825 N N . ALA B 1 176 ? 15.344 3.926 3.25 1 96.62 176 ALA B N 1
ATOM 2826 C CA . ALA B 1 176 ? 15.406 3.213 4.523 1 96.62 176 ALA B CA 1
ATOM 2827 C C . ALA B 1 176 ? 16.688 3.541 5.273 1 96.62 176 ALA B C 1
ATOM 2829 O O . ALA B 1 176 ? 16.688 3.705 6.496 1 96.62 176 ALA B O 1
ATOM 2830 N N . LYS B 1 177 ? 17.812 3.643 4.605 1 95.75 177 LYS B N 1
ATOM 2831 C CA . LYS B 1 177 ? 19.078 3.988 5.223 1 95.75 177 LYS B CA 1
ATOM 2832 C C . LYS B 1 177 ? 19.016 5.367 5.871 1 95.75 177 LYS B C 1
ATOM 2834 O O . LYS B 1 177 ? 19.562 5.57 6.957 1 95.75 177 LYS B O 1
ATOM 2839 N N . LYS B 1 178 ? 18.375 6.246 5.203 1 93.56 178 LYS B N 1
ATOM 2840 C CA . LYS B 1 178 ? 18.234 7.594 5.75 1 93.56 178 LYS B CA 1
ATOM 2841 C C . LYS B 1 178 ? 17.328 7.594 6.977 1 93.56 178 LYS B C 1
ATOM 2843 O O . LYS B 1 178 ? 17.578 8.312 7.945 1 93.56 178 LYS B O 1
ATOM 2848 N N . LEU B 1 179 ? 16.266 6.746 6.953 1 91.62 179 LEU B N 1
ATOM 2849 C CA . LEU B 1 179 ? 15.305 6.676 8.047 1 91.62 179 LEU B CA 1
ATOM 2850 C C . LEU B 1 179 ? 15.883 5.934 9.242 1 91.62 179 LEU B C 1
ATOM 2852 O O . LEU B 1 179 ? 15.508 6.199 10.391 1 91.62 179 LEU B O 1
ATOM 2856 N N . GLY B 1 180 ? 16.5 4.918 8.984 1 78.69 180 GLY B N 1
ATOM 2857 C CA . GLY B 1 180 ? 17.016 4.039 10.023 1 78.69 180 GLY B CA 1
ATOM 2858 C C . GLY B 1 180 ? 18.359 4.484 10.562 1 78.69 180 GLY B C 1
ATOM 2859 O O . GLY B 1 180 ? 18.844 3.945 11.562 1 78.69 180 GLY B O 1
ATOM 2860 N N . VAL B 1 181 ? 19.219 5.059 10.289 1 60.66 181 VAL B N 1
ATOM 2861 C CA . VAL B 1 181 ? 20.578 5.523 10.578 1 60.66 181 VAL B CA 1
ATOM 2862 C C . VAL B 1 181 ? 21.484 5.242 9.391 1 60.66 181 VAL B C 1
ATOM 2864 O O . VAL B 1 181 ? 21.266 4.293 8.641 1 60.66 181 VAL B O 1
#

Organism: Methanococcus maripaludis (strain DSM 14266 / JCM 13030 / NBRC 101832 / S2 / LL) (NCBI:txid267377)

Foldseek 3Di:
DWDWWWKFFDPQAIAIFIWDDDDQKIKTKDKPDDPVVVRVVPDFKIKTFAAFLLVNLLNLQHRPACWDFDDDPNDTHIDGLRGQKMFIWGWDDKDWDWDQDPVGIMIIIMIMTGTDDMDGRHDDDDDDWVLSVLSNVLSVCLVCVVPDDPVVNLVSLVVSLVSCVVTNDPSSNVSSVVSND/DWDWWWKFFDPQAIAIFIWDDDDQKIKTKDKPDDPVVVRVVPDQKIKTFAAFLLVNLLNLQDSPACWDFDDDPNDTHIDGLRGQKMFIWGWDDKDWDWDQDPVGIMIIIMIMTGTDDMDGRHDDDDDDWVLSVLSNVLSVCLVCVVPDDPVVNLVSLVVSLVSCVVTNDPSSNVSSVVSND

Solvent-accessible surface area (backbone atoms only — not comparable to full-atom values): 18937 Å² total; per-residue (Å²): 87,40,26,47,32,32,36,19,38,62,91,63,38,48,38,53,42,61,33,35,66,52,93,75,31,40,37,36,75,39,54,62,92,41,70,65,41,60,37,60,72,71,47,59,57,38,27,45,26,23,38,51,48,57,57,40,28,52,27,69,77,45,55,86,65,63,69,43,70,47,75,58,92,84,42,68,40,30,41,58,63,82,19,22,23,41,28,40,27,39,57,75,46,77,45,77,44,79,43,79,51,102,88,38,79,43,43,36,33,42,34,32,24,32,68,76,42,74,48,81,69,36,76,45,59,70,58,40,37,68,25,35,44,35,41,34,55,41,35,54,48,51,77,42,50,92,78,50,57,67,66,62,50,49,54,50,47,53,55,38,47,52,50,22,68,72,28,28,48,73,67,51,42,54,51,42,52,68,53,50,106,88,41,26,48,31,32,38,18,37,60,90,63,38,49,38,54,42,63,33,33,64,53,93,75,32,39,36,36,73,38,54,62,91,41,72,66,40,60,35,61,73,70,46,58,56,38,27,44,27,22,37,51,49,58,58,41,27,52,28,69,77,45,53,84,66,63,69,42,70,47,75,57,93,83,42,67,41,30,41,58,64,81,19,23,24,39,28,40,27,40,56,76,46,76,45,77,43,79,42,80,50,101,88,38,78,43,44,37,34,42,36,34,24,32,68,78,44,72,46,82,69,39,76,46,58,68,55,41,37,69,25,34,43,35,40,33,54,41,34,54,47,51,76,42,52,91,78,52,57,68,66,62,50,50,55,51,45,52,56,37,48,52,50,22,68,71,29,27,48,74,67,51,42,53,52,40,40,71,52,68,100

Secondary structure (DSSP, 8-state):
-EEEEEEEETTTEEEEEEEEEETTEEEEEEETTSHHHHHHHH-SEEEEEE--HHHHHHTTT-----EEEEEETTEEEEEETT-SEEEEEEEEEEEEEEEEETTEEEEEEEEEEEEEEEEE---B-PPB-HHHHHHHHHHHHHHTGGGS-HHHHHHHHHHHHHHHHHH--HHHHHHHHHH--/-EEEEEEEETTTEEEEEEEEEETTEEEEEEETTSHHHHHHHH-SEEEEEE--HHHHHHTTT-----EEEEEETTEEEEEETT-SEEEEEEEEEEEEEEEEETTEEEEEEEEEEEEEEEEE---B-PPB-HHHHHHHHHHHHHHTGGGS-HHHHHHHHHHHHHHHHHH--HHHHHHHHHHH-

pLDDT: mean 91.76, std 7.73, range [58.75, 98.38]